Protein AF-A0A2P4ZDI6-F1 (afdb_monomer)

Solvent-accessible surface area (backbone atoms only — not comparable to full-atom values): 16000 Å² total; per-residue (Å²): 107,56,77,61,35,64,56,87,66,95,50,76,65,43,63,36,48,79,42,16,69,58,54,47,50,53,33,70,77,35,83,90,50,47,80,52,73,91,35,43,61,90,48,34,54,60,56,55,49,48,43,50,51,74,62,40,51,46,82,72,46,40,39,82,52,100,76,51,58,43,77,44,71,87,46,101,60,77,54,52,31,46,59,23,72,69,50,47,93,51,23,42,42,56,64,48,89,38,87,81,52,52,61,95,59,54,44,78,42,68,52,50,46,82,74,48,75,49,70,41,46,64,38,87,91,38,77,49,27,40,37,71,48,42,40,39,31,33,37,27,33,73,40,70,53,48,51,31,99,84,63,45,57,43,54,44,71,48,85,53,72,83,56,76,69,60,55,86,38,44,80,68,80,54,53,32,30,40,22,36,73,87,70,42,84,63,34,33,28,32,58,49,34,44,66,85,50,69,79,77,53,92,67,92,73,70,68,61,65,61,23,28,41,33,46,29,28,34,35,41,46,80,62,58,63,88,79,78,97,66,80,42,64,76,57,58,42,35,29,26,40,26,30,36,53,48,91,51,87,59,27,26,34,50,50,28,34,36,32,44,56,81,80,57,96,55,45,60,67,76,56,56,92,58,70,63,42,78,34,35,42,51

Organism: NCBI:txid398673

pLDDT: mean 80.58, std 17.33, range [33.41, 98.44]

Secondary structure (DSSP, 8-state):
-HHHHTS--S-GGGTTHHHHHHHHHHHHHSTTPPEETTEEGGGHHHHT-EEESS-EEHHHHEEEETTEEEE--SSSS----TTSGGGSSS-EEE----TT-S-TTEEEEE-EEEEEEEEEESSTT-TTS-EEEEEEEEEE-EEEPPB-TTS-BEEEE-GGGGS----TTT-----EEEE-TTS-EEEEEEESEE-SGGGT---TT-GGGG-EEEEEEEEEESS---SSSSPPPS-PEEEEEEEEE-SSTTEEEEEEEEE--TTSS-TTGGGTTPPPEEEEE-

Sequence (282 aa):
MQDYSKRRLTYETDKFPAISALAKLISEENPGQEYLAGLWKSDLHRGLLWSPFPKRNVQDVLEPCSHGYRFKHVSQEYIAPSWSWASCPGPVNWLGEINGRLPADSAFFPEYRLLNAEVVAADRTNLYGRVSSACLELEAKLLRVPLGGDGKAKVVKNADTEKTYTFGFLYLNTTHAFLSPSDEYVANFSLDWDSPSLGISDSANEPVEQMWMMLTSSIQHKKPLENQSRGFAPGENCLGLLLLPTENEREFIKVGIWLYHLYKHQGKRQWEGIQPQSIRIV

Structure (mmCIF, N/CA/C/O backbone):
data_AF-A0A2P4ZDI6-F1
#
_entry.id   AF-A0A2P4ZDI6-F1
#
loop_
_atom_site.group_PDB
_atom_site.id
_atom_site.type_symbol
_atom_site.label_atom_id
_atom_site.label_alt_id
_atom_site.label_comp_id
_atom_site.label_asym_id
_atom_site.label_entity_id
_atom_site.label_seq_id
_atom_site.pdbx_PDB_ins_code
_atom_site.Cartn_x
_atom_site.Cartn_y
_atom_site.Cartn_z
_atom_site.occupancy
_atom_site.B_iso_or_equiv
_atom_site.auth_seq_id
_atom_site.auth_comp_id
_atom_site.auth_asym_id
_atom_site.auth_atom_id
_atom_site.pdbx_PDB_model_num
ATOM 1 N N . MET A 1 1 ? 13.473 -8.288 -2.582 1.00 81.62 1 MET A N 1
ATOM 2 C CA . MET A 1 1 ? 13.122 -6.848 -2.530 1.00 81.62 1 MET A CA 1
ATOM 3 C C . MET A 1 1 ? 13.679 -6.154 -1.289 1.00 81.62 1 MET A C 1
ATOM 5 O O . MET A 1 1 ? 14.427 -5.201 -1.449 1.00 81.62 1 MET A O 1
ATOM 9 N N . GLN A 1 2 ? 13.411 -6.650 -0.073 1.00 81.94 2 GLN A N 1
ATOM 10 C CA . GLN A 1 2 ? 13.886 -6.048 1.187 1.00 81.94 2 GLN A CA 1
ATOM 11 C C . GLN A 1 2 ? 15.394 -5.741 1.228 1.00 81.94 2 GLN A C 1
ATOM 13 O O . GLN A 1 2 ? 15.774 -4.600 1.476 1.00 81.94 2 GLN A O 1
ATOM 18 N N . ASP A 1 3 ? 16.268 -6.701 0.918 1.00 83.25 3 ASP A N 1
ATOM 19 C CA . ASP A 1 3 ? 17.719 -6.443 0.930 1.00 83.25 3 ASP A CA 1
ATOM 20 C C . ASP A 1 3 ? 18.190 -5.508 -0.183 1.00 83.25 3 ASP A C 1
ATOM 22 O O . ASP A 1 3 ? 19.150 -4.759 -0.002 1.00 83.25 3 ASP A O 1
ATOM 26 N N . TYR A 1 4 ? 17.494 -5.508 -1.319 1.00 85.44 4 TYR A N 1
ATOM 27 C CA . TYR A 1 4 ? 17.780 -4.580 -2.405 1.00 85.44 4 TYR A CA 1
ATOM 28 C C . TYR A 1 4 ? 17.402 -3.140 -2.025 1.00 85.44 4 TYR A C 1
ATOM 30 O O . TYR A 1 4 ? 1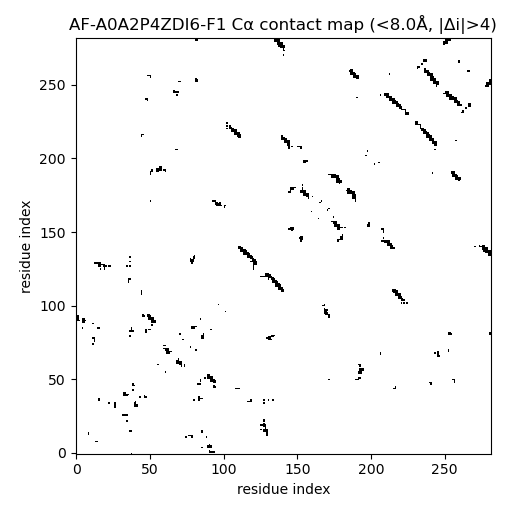8.179 -2.231 -2.294 1.00 85.44 4 TYR A O 1
ATOM 38 N N . SER A 1 5 ? 16.297 -2.928 -1.297 1.00 84.44 5 SER A N 1
ATOM 39 C CA . SER A 1 5 ? 15.878 -1.590 -0.836 1.00 84.44 5 SER A CA 1
ATOM 40 C C . SER A 1 5 ? 16.900 -0.884 0.072 1.00 84.44 5 SER A C 1
ATOM 42 O O . SER A 1 5 ? 16.865 0.331 0.216 1.00 84.44 5 SER A O 1
ATOM 44 N N . LYS A 1 6 ? 17.838 -1.632 0.673 1.00 84.94 6 LYS A N 1
ATOM 45 C CA . LYS A 1 6 ? 18.930 -1.089 1.501 1.00 84.94 6 LYS A CA 1
ATOM 46 C C . LYS A 1 6 ? 20.084 -0.508 0.674 1.00 84.94 6 LYS A C 1
ATOM 48 O O . LYS A 1 6 ? 20.986 0.115 1.236 1.00 84.94 6 LYS A O 1
ATOM 53 N N . ARG A 1 7 ? 20.123 -0.769 -0.635 1.00 85.19 7 ARG A N 1
ATOM 54 C CA . ARG A 1 7 ? 21.198 -0.309 -1.521 1.00 85.19 7 ARG A CA 1
ATOM 55 C C . ARG A 1 7 ? 21.052 1.191 -1.770 1.00 85.19 7 ARG A C 1
ATOM 57 O O . ARG A 1 7 ? 19.952 1.689 -1.964 1.00 85.19 7 ARG A O 1
ATOM 64 N N . ARG A 1 8 ? 22.181 1.902 -1.796 1.00 82.19 8 ARG A N 1
ATOM 65 C CA . ARG A 1 8 ? 22.225 3.309 -2.211 1.00 82.19 8 ARG A CA 1
ATOM 66 C C . ARG A 1 8 ? 22.321 3.358 -3.728 1.00 82.19 8 ARG A C 1
ATOM 68 O O . ARG A 1 8 ? 23.343 2.949 -4.276 1.00 82.19 8 ARG A O 1
ATOM 75 N N . LEU A 1 9 ? 21.263 3.817 -4.381 1.00 82.19 9 LEU A N 1
ATOM 76 C CA . LEU A 1 9 ? 21.255 4.023 -5.823 1.00 82.19 9 LEU A CA 1
ATOM 77 C C . LEU A 1 9 ? 21.753 5.429 -6.143 1.00 82.19 9 LEU A C 1
ATOM 79 O O . LEU A 1 9 ? 21.479 6.376 -5.410 1.00 82.19 9 LEU A O 1
ATOM 83 N N . THR A 1 10 ? 22.495 5.563 -7.240 1.00 83.81 10 THR A N 1
ATOM 84 C CA . THR A 1 10 ? 22.856 6.883 -7.776 1.00 83.81 10 THR A CA 1
ATOM 85 C C . THR A 1 10 ? 21.629 7.569 -8.374 1.00 83.81 10 THR A C 1
ATOM 87 O O . THR A 1 10 ? 21.473 8.779 -8.227 1.00 83.81 10 THR A O 1
ATOM 90 N N . TYR A 1 11 ? 20.739 6.784 -8.989 1.00 86.50 11 TYR A N 1
ATOM 91 C CA . TYR A 1 11 ? 19.479 7.240 -9.560 1.00 86.50 11 TYR A CA 1
ATOM 92 C C . TYR A 1 11 ? 18.326 6.389 -9.023 1.00 86.50 11 TYR A C 1
ATOM 94 O O . TYR A 1 11 ? 18.267 5.181 -9.245 1.00 86.50 11 TYR A O 1
ATOM 102 N N . GLU A 1 12 ? 17.378 7.019 -8.331 1.00 86.75 12 GLU A N 1
ATOM 103 C CA . GLU A 1 12 ? 16.182 6.343 -7.798 1.00 86.75 12 GLU A CA 1
ATOM 104 C C . GLU A 1 12 ? 15.329 5.691 -8.898 1.00 86.75 12 GLU A C 1
ATOM 106 O O . GLU A 1 12 ? 14.631 4.703 -8.667 1.00 86.75 12 GLU A O 1
ATOM 111 N N . THR A 1 13 ? 15.426 6.216 -10.118 1.00 88.38 13 THR A N 1
ATOM 112 C CA . THR A 1 13 ? 14.735 5.725 -11.314 1.00 88.38 13 THR A CA 1
ATOM 113 C C . THR A 1 13 ? 15.215 4.346 -11.778 1.00 88.38 13 THR A C 1
ATOM 115 O O . THR A 1 13 ? 14.527 3.705 -12.577 1.00 88.38 13 THR A O 1
ATOM 118 N N . ASP A 1 14 ? 16.339 3.855 -11.244 1.00 89.44 14 ASP A N 1
ATOM 119 C CA . ASP A 1 14 ? 16.912 2.547 -11.573 1.00 89.44 14 ASP A CA 1
ATOM 120 C C . ASP A 1 14 ? 16.399 1.406 -10.683 1.00 89.44 14 ASP A C 1
ATOM 122 O O . ASP A 1 14 ? 16.762 0.251 -10.910 1.00 89.44 14 ASP A O 1
ATOM 126 N N . LYS A 1 15 ? 15.506 1.673 -9.717 1.00 91.50 15 LYS A N 1
ATOM 127 C CA . LYS A 1 15 ? 14.981 0.642 -8.801 1.00 91.50 15 LYS A CA 1
ATOM 128 C C . LYS A 1 15 ? 14.380 -0.569 -9.498 1.00 91.50 15 LYS A C 1
ATOM 130 O O . LYS A 1 15 ? 14.723 -1.694 -9.146 1.00 91.50 15 LYS A O 1
ATOM 135 N N . PHE A 1 16 ? 13.472 -0.352 -10.450 1.00 94.06 16 PHE A N 1
ATOM 136 C CA . PHE A 1 16 ? 12.878 -1.448 -11.216 1.00 94.06 16 PHE A CA 1
ATOM 137 C C . PHE A 1 16 ? 13.822 -1.976 -12.303 1.00 94.06 16 PHE A C 1
ATOM 139 O O . PHE A 1 16 ? 14.028 -3.189 -12.342 1.00 94.06 16 PHE A O 1
ATOM 146 N N . PRO A 1 17 ? 14.473 -1.132 -13.136 1.00 93.88 17 PRO A N 1
ATOM 147 C CA . PRO A 1 17 ? 15.447 -1.611 -14.118 1.00 93.88 17 PRO A CA 1
ATOM 148 C C . PRO A 1 17 ? 16.504 -2.562 -13.544 1.00 93.88 17 PRO A C 1
ATOM 150 O O . PRO A 1 17 ? 16.729 -3.632 -14.109 1.00 93.88 17 PRO A O 1
ATOM 153 N N . ALA A 1 18 ? 17.086 -2.241 -12.388 1.00 92.44 18 ALA A N 1
ATOM 154 C CA . ALA A 1 18 ? 18.143 -3.037 -11.766 1.00 92.44 18 ALA A CA 1
ATOM 155 C C . ALA A 1 18 ? 17.698 -4.429 -11.279 1.00 92.44 18 ALA A C 1
ATOM 157 O O . ALA A 1 18 ? 18.543 -5.297 -11.068 1.00 92.44 18 ALA A O 1
ATOM 158 N N . ILE A 1 19 ? 16.394 -4.657 -11.103 1.00 92.88 19 ILE A N 1
ATOM 159 C CA . ILE A 1 19 ? 15.825 -5.959 -10.711 1.00 92.88 19 ILE A CA 1
ATOM 160 C C . ILE A 1 19 ? 14.960 -6.584 -11.811 1.00 92.88 19 ILE A C 1
ATOM 162 O O . ILE A 1 19 ? 14.438 -7.683 -11.626 1.00 92.88 19 ILE A O 1
ATOM 166 N N . SER A 1 20 ? 14.815 -5.910 -12.954 1.00 94.69 20 SER A N 1
ATOM 167 C CA . SER A 1 20 ? 13.889 -6.293 -14.024 1.00 94.69 20 SER A CA 1
ATOM 168 C C . SER A 1 20 ? 14.193 -7.671 -14.610 1.00 94.69 20 SER A C 1
ATOM 170 O O . SER A 1 20 ? 13.274 -8.453 -14.833 1.00 94.69 20 SER A O 1
ATOM 172 N N . ALA A 1 21 ? 15.473 -8.020 -14.772 1.00 93.88 21 ALA A N 1
ATOM 173 C CA . ALA A 1 21 ? 15.884 -9.345 -15.238 1.00 93.88 21 ALA A CA 1
ATOM 174 C C . ALA A 1 21 ? 15.471 -10.463 -14.265 1.00 93.88 21 ALA A C 1
ATOM 176 O O . ALA A 1 21 ? 15.014 -11.518 -14.698 1.00 93.88 21 ALA A O 1
ATOM 177 N N . LEU A 1 22 ? 15.578 -10.219 -12.953 1.00 93.94 22 LEU A N 1
ATOM 178 C CA . LEU A 1 22 ? 15.154 -11.180 -11.933 1.00 93.94 22 LEU A CA 1
ATOM 179 C C . LEU A 1 22 ? 13.627 -11.294 -11.878 1.00 93.94 22 LEU A C 1
ATOM 181 O O . LEU A 1 22 ? 13.100 -12.397 -11.793 1.00 93.94 22 LEU A O 1
ATOM 185 N N . ALA A 1 23 ? 12.913 -10.168 -11.944 1.00 93.62 23 ALA A N 1
ATOM 186 C CA . ALA A 1 23 ? 11.453 -10.171 -11.994 1.00 93.62 23 ALA A CA 1
ATOM 187 C C . ALA A 1 23 ? 10.939 -10.908 -13.242 1.00 93.62 23 ALA A C 1
ATOM 189 O O . ALA A 1 23 ? 10.039 -11.737 -13.137 1.00 93.62 23 ALA A O 1
ATOM 190 N N . LYS A 1 24 ? 11.569 -10.685 -14.399 1.00 94.31 24 LYS A N 1
ATOM 191 C CA . LYS A 1 24 ? 11.274 -11.419 -15.629 1.00 94.31 24 LYS A CA 1
ATOM 192 C C . LYS A 1 24 ? 11.468 -12.924 -15.448 1.00 94.31 24 LYS A C 1
ATOM 194 O O . LYS A 1 24 ? 10.538 -13.674 -15.716 1.00 94.31 24 LYS A O 1
ATOM 199 N N . LEU A 1 25 ? 12.627 -13.345 -14.937 1.00 94.88 25 LEU A N 1
ATOM 200 C CA . LEU A 1 25 ? 12.932 -14.760 -14.707 1.00 94.88 25 LEU A CA 1
ATOM 201 C C . LEU A 1 25 ? 11.900 -15.423 -13.782 1.00 94.88 25 LEU A C 1
ATOM 203 O O . LEU A 1 25 ? 11.374 -16.479 -14.108 1.00 94.88 25 LEU A O 1
ATOM 207 N N . ILE A 1 26 ? 11.555 -14.779 -12.661 1.00 93.19 26 ILE A N 1
ATOM 208 C CA . ILE A 1 26 ? 10.563 -15.316 -11.717 1.00 93.19 26 ILE A CA 1
ATOM 209 C C . ILE A 1 26 ? 9.189 -15.455 -12.382 1.00 93.19 26 ILE A C 1
ATOM 211 O O . ILE A 1 26 ? 8.509 -16.454 -12.160 1.00 93.19 26 ILE A O 1
ATOM 215 N N . SER A 1 27 ? 8.769 -14.479 -13.192 1.00 92.62 27 SER A N 1
ATOM 216 C CA . SER A 1 27 ? 7.488 -14.554 -13.905 1.00 92.62 27 SER A CA 1
ATOM 217 C C . SER A 1 27 ? 7.484 -15.665 -14.962 1.00 92.62 27 SER A C 1
ATOM 219 O O . SER A 1 27 ? 6.499 -16.391 -15.076 1.00 92.62 27 SER A O 1
ATOM 221 N N . GLU A 1 28 ? 8.595 -15.858 -15.681 1.00 93.12 28 GLU A N 1
ATOM 222 C CA . GLU A 1 28 ? 8.759 -16.941 -16.661 1.00 93.12 28 GLU A CA 1
ATOM 223 C C . GLU A 1 28 ? 8.749 -18.330 -16.002 1.00 93.12 28 GLU A C 1
ATOM 225 O O . GLU A 1 28 ? 8.133 -19.257 -16.527 1.00 93.12 28 GLU A O 1
ATOM 230 N N . GLU A 1 29 ? 9.375 -18.474 -14.830 1.00 94.31 29 GLU A N 1
ATOM 231 C CA . GLU A 1 29 ? 9.402 -19.730 -14.066 1.00 94.31 29 GLU A CA 1
ATOM 232 C C . GLU A 1 29 ? 8.084 -20.037 -13.341 1.00 94.31 29 GLU A C 1
ATOM 234 O O . GLU A 1 29 ? 7.834 -21.187 -12.977 1.00 94.31 29 GLU A O 1
ATOM 239 N N . ASN A 1 30 ? 7.220 -19.037 -13.141 1.00 92.19 30 ASN A N 1
ATOM 240 C CA . ASN A 1 30 ? 5.953 -19.182 -12.427 1.00 92.19 30 ASN A CA 1
ATOM 241 C C . ASN A 1 30 ? 4.781 -18.699 -13.300 1.00 92.19 30 ASN A C 1
ATOM 243 O O . ASN A 1 30 ? 4.254 -17.602 -13.077 1.00 92.19 30 ASN A O 1
ATOM 247 N N . PRO A 1 31 ? 4.335 -19.510 -14.281 1.00 86.56 31 PRO A N 1
ATOM 248 C CA . PRO A 1 31 ? 3.234 -19.147 -15.166 1.00 86.56 31 PRO A CA 1
ATOM 249 C C . PRO A 1 31 ? 1.982 -18.718 -14.388 1.00 86.56 31 PRO A C 1
ATOM 251 O O . PRO A 1 31 ? 1.519 -19.422 -13.492 1.00 86.56 31 PRO A O 1
ATOM 254 N N . GLY A 1 32 ? 1.429 -17.555 -14.739 1.00 84.38 32 GLY A N 1
ATOM 255 C CA . GLY A 1 32 ? 0.277 -16.955 -14.054 1.00 84.38 32 GLY A CA 1
ATOM 256 C C . GLY A 1 32 ? 0.636 -15.957 -12.947 1.00 84.38 32 GLY A C 1
ATOM 257 O O . GLY A 1 32 ? -0.260 -15.309 -12.409 1.00 84.38 32 GLY A O 1
ATOM 258 N N . GLN A 1 33 ? 1.923 -15.783 -12.626 1.00 87.94 33 GLN A N 1
ATOM 259 C CA . GLN A 1 33 ? 2.381 -14.683 -11.780 1.00 87.94 33 GLN A CA 1
ATOM 260 C C . GLN A 1 33 ? 2.460 -13.379 -12.570 1.00 87.94 33 GLN A C 1
ATOM 262 O O . GLN A 1 33 ? 3.232 -13.253 -13.521 1.00 87.94 33 GLN A O 1
ATOM 267 N N . GLU A 1 34 ? 1.703 -12.381 -12.124 1.00 93.31 34 GLU A N 1
ATOM 268 C CA . GLU A 1 34 ? 1.757 -11.022 -12.659 1.00 93.31 34 GLU A CA 1
ATOM 269 C C . GLU A 1 34 ? 2.606 -10.133 -11.744 1.00 93.31 34 GLU A C 1
ATOM 271 O O . GLU A 1 34 ? 2.371 -10.052 -10.531 1.00 93.31 34 GLU A O 1
ATOM 276 N N . TYR A 1 35 ? 3.594 -9.461 -12.338 1.00 95.00 35 TYR A N 1
ATOM 277 C CA . TYR A 1 35 ? 4.445 -8.496 -11.650 1.00 95.00 35 TYR A CA 1
ATOM 278 C C . TYR A 1 35 ? 3.807 -7.106 -11.687 1.00 95.00 35 TYR A C 1
ATOM 280 O O . TYR A 1 35 ? 3.625 -6.516 -12.750 1.00 95.00 35 TYR A O 1
ATOM 288 N N . LEU A 1 36 ? 3.484 -6.574 -10.513 1.00 96.44 36 LEU A N 1
ATOM 289 C CA . LEU A 1 36 ? 2.776 -5.316 -10.323 1.00 96.44 36 LEU A CA 1
ATOM 290 C C . LEU A 1 36 ? 3.703 -4.298 -9.660 1.00 96.44 36 LEU A C 1
ATOM 292 O O . LEU A 1 36 ? 3.786 -4.242 -8.434 1.00 96.44 36 LEU A O 1
ATOM 296 N N . ALA A 1 37 ? 4.435 -3.531 -10.474 1.00 95.62 37 ALA A N 1
ATOM 297 C CA . ALA A 1 37 ? 5.309 -2.431 -10.045 1.00 95.62 37 ALA A CA 1
ATOM 298 C C . ALA A 1 37 ? 6.100 -2.730 -8.752 1.00 95.62 37 ALA A C 1
ATOM 300 O O . ALA A 1 37 ? 6.023 -1.986 -7.776 1.00 95.62 37 ALA A O 1
ATOM 301 N N . GLY A 1 38 ? 6.836 -3.845 -8.699 1.00 94.44 38 GLY A N 1
ATOM 302 C CA . GLY A 1 38 ? 7.608 -4.232 -7.509 1.00 94.44 38 GLY A CA 1
ATOM 303 C C . GLY A 1 38 ? 6.994 -5.324 -6.639 1.00 94.44 38 GLY A C 1
ATOM 304 O O . GLY A 1 38 ? 7.708 -5.840 -5.776 1.00 94.44 38 GLY A O 1
ATOM 305 N N . LEU A 1 39 ? 5.725 -5.675 -6.852 1.00 95.62 39 LEU A N 1
ATOM 306 C CA . LEU A 1 39 ? 4.963 -6.661 -6.081 1.00 95.62 39 LEU A CA 1
ATOM 307 C C . LEU A 1 39 ? 4.461 -7.803 -6.973 1.00 95.62 39 LEU A C 1
ATOM 309 O O . LEU A 1 39 ? 4.455 -7.693 -8.193 1.00 95.62 39 LEU A O 1
ATOM 313 N N . TRP A 1 40 ? 4.018 -8.897 -6.360 1.00 94.94 40 TRP A N 1
ATOM 314 C CA . TRP A 1 40 ? 3.444 -10.045 -7.065 1.00 94.94 40 TRP A CA 1
ATOM 315 C C . TRP A 1 40 ? 1.948 -10.120 -6.813 1.00 94.94 40 TRP A C 1
ATOM 317 O O . TRP A 1 40 ? 1.521 -10.078 -5.659 1.00 94.94 40 TRP A O 1
ATOM 327 N N . LYS A 1 41 ? 1.149 -10.273 -7.874 1.00 95.12 41 LYS A N 1
ATOM 328 C CA . LYS A 1 41 ? -0.315 -10.356 -7.768 1.00 95.12 41 LYS A CA 1
ATOM 329 C C . LYS A 1 41 ? -0.779 -11.475 -6.834 1.00 95.12 41 LYS A C 1
ATOM 331 O O . LYS A 1 41 ? -1.708 -11.260 -6.061 1.00 95.12 41 LYS A O 1
ATOM 336 N N . SER A 1 42 ? -0.113 -12.634 -6.848 1.00 92.00 42 SER A N 1
ATOM 337 C CA . SER A 1 42 ? -0.501 -13.781 -6.013 1.00 92.00 42 SER A CA 1
ATOM 338 C C . SER A 1 42 ? -0.362 -13.534 -4.514 1.00 92.00 42 SER A C 1
ATOM 340 O O . SER A 1 42 ? -1.020 -14.202 -3.726 1.00 92.00 42 SER A O 1
ATOM 342 N N . ASP A 1 43 ? 0.514 -12.611 -4.116 1.00 91.00 43 ASP A N 1
ATOM 343 C CA . ASP A 1 43 ? 0.794 -12.295 -2.715 1.00 91.00 43 ASP A CA 1
ATOM 344 C C . ASP A 1 43 ? 0.581 -10.804 -2.422 1.00 91.00 43 ASP A C 1
ATOM 346 O O . ASP A 1 43 ? 1.120 -10.250 -1.467 1.00 91.00 43 ASP A O 1
ATOM 350 N N . LEU A 1 44 ? -0.234 -10.130 -3.241 1.00 94.94 44 LEU A N 1
ATOM 351 C CA . LEU A 1 44 ? -0.363 -8.674 -3.222 1.00 94.94 44 LEU A CA 1
ATOM 352 C C . LEU A 1 44 ? -0.807 -8.159 -1.849 1.00 94.94 44 LEU A C 1
ATOM 354 O O . LEU A 1 44 ? -0.257 -7.187 -1.347 1.00 94.94 44 LEU A O 1
ATOM 358 N N . HIS A 1 45 ? -1.746 -8.844 -1.194 1.00 93.88 45 HIS A N 1
ATOM 359 C CA . HIS A 1 45 ? -2.223 -8.483 0.145 1.00 93.88 45 HIS A CA 1
ATOM 360 C C . HIS A 1 45 ? -1.111 -8.383 1.202 1.00 93.88 45 HIS A C 1
ATOM 362 O O . HIS A 1 45 ? -1.178 -7.504 2.054 1.00 93.88 45 HIS A O 1
ATOM 368 N N . ARG A 1 46 ? -0.076 -9.228 1.132 1.00 90.94 46 ARG A N 1
ATOM 369 C CA . ARG A 1 46 ? 1.113 -9.157 1.993 1.00 90.94 46 ARG A CA 1
ATOM 370 C C . ARG A 1 46 ? 2.153 -8.207 1.426 1.00 90.94 46 ARG A C 1
ATOM 372 O O . ARG A 1 46 ? 2.743 -7.426 2.169 1.00 90.94 46 ARG A O 1
ATOM 379 N N . GLY A 1 47 ? 2.321 -8.220 0.107 1.00 92.56 47 GLY A N 1
ATOM 380 C CA . GLY A 1 47 ? 3.204 -7.326 -0.630 1.00 92.56 47 GLY A CA 1
ATOM 381 C C . GLY A 1 47 ? 2.914 -5.842 -0.389 1.00 92.56 47 GLY A C 1
ATOM 382 O O . GLY A 1 47 ? 3.852 -5.055 -0.361 1.00 92.56 47 GLY A O 1
ATOM 383 N N . LEU A 1 48 ? 1.658 -5.457 -0.157 1.00 95.19 48 LEU A N 1
ATOM 384 C CA . LEU A 1 48 ? 1.247 -4.081 0.149 1.00 95.19 48 LEU A CA 1
ATOM 385 C C . LEU A 1 48 ? 1.642 -3.620 1.565 1.00 95.19 48 LEU A C 1
ATOM 387 O O . LEU A 1 48 ? 1.723 -2.422 1.826 1.00 95.19 48 LEU A O 1
ATOM 391 N N . LEU A 1 49 ? 1.910 -4.552 2.482 1.00 91.69 49 LEU A N 1
ATOM 392 C CA . LEU A 1 49 ? 2.109 -4.284 3.910 1.00 91.69 49 LEU A CA 1
ATOM 393 C C . LEU A 1 49 ? 3.585 -4.043 4.256 1.00 91.69 49 LEU A C 1
ATOM 395 O O . LEU A 1 49 ? 4.123 -4.590 5.223 1.00 91.69 49 LEU A O 1
ATOM 399 N N . TRP A 1 50 ? 4.249 -3.230 3.436 1.00 91.00 50 TRP A N 1
ATOM 400 C CA . TRP A 1 50 ? 5.595 -2.739 3.702 1.00 91.00 50 TRP A CA 1
ATOM 401 C C . TRP A 1 50 ? 5.564 -1.398 4.441 1.00 91.00 50 TRP A C 1
ATOM 403 O O . TRP A 1 50 ? 4.638 -0.598 4.292 1.00 91.00 50 TRP A O 1
ATOM 413 N N . SER A 1 51 ? 6.625 -1.122 5.196 1.00 86.75 51 SER A N 1
ATOM 414 C CA . SER A 1 51 ? 6.852 0.160 5.868 1.00 86.75 51 SER A CA 1
ATOM 415 C C . SER A 1 51 ? 8.327 0.583 5.784 1.00 86.75 51 SER A C 1
ATOM 417 O O . SER A 1 51 ? 9.198 -0.291 5.866 1.00 86.75 51 SER A O 1
ATOM 419 N N . PRO A 1 52 ? 8.640 1.885 5.674 1.00 86.38 52 PRO A N 1
ATOM 420 C CA . PRO A 1 52 ? 10.007 2.408 5.716 1.00 86.38 52 PRO A CA 1
ATOM 421 C C . PRO A 1 52 ? 10.753 2.068 7.010 1.00 86.38 52 PRO A C 1
ATOM 423 O O . PRO A 1 52 ? 10.175 2.073 8.099 1.00 86.38 52 PRO A O 1
ATOM 426 N N . PHE A 1 53 ? 12.058 1.815 6.899 1.00 80.62 53 PHE A N 1
ATOM 427 C CA . PHE A 1 53 ? 12.939 1.608 8.044 1.00 80.62 53 PHE A CA 1
ATOM 428 C C . PHE A 1 53 ? 14.362 2.140 7.772 1.00 80.62 53 PHE A C 1
ATOM 430 O O . PHE A 1 53 ? 15.083 1.549 6.967 1.00 80.62 53 PHE A O 1
ATOM 437 N N . PRO A 1 54 ? 14.814 3.209 8.462 1.00 78.50 54 PRO A N 1
ATOM 438 C CA . PRO A 1 54 ? 14.086 3.999 9.466 1.00 78.50 54 PRO A CA 1
ATOM 439 C C . PRO A 1 54 ? 12.966 4.868 8.856 1.00 78.50 54 PRO A C 1
ATOM 441 O O . PRO A 1 54 ? 12.870 5.014 7.637 1.00 78.50 54 PRO A O 1
ATOM 444 N N . LYS A 1 55 ? 12.111 5.446 9.713 1.00 76.25 55 LYS A N 1
ATOM 445 C CA . LYS A 1 55 ? 11.080 6.419 9.304 1.00 76.25 55 LYS A CA 1
ATOM 446 C C . LYS A 1 55 ? 11.720 7.732 8.814 1.00 76.25 55 LYS A C 1
ATOM 448 O O . LYS A 1 55 ? 12.843 8.049 9.198 1.00 76.25 55 LYS A O 1
ATOM 453 N N . ARG A 1 56 ? 11.006 8.480 7.964 1.00 78.19 56 ARG A N 1
ATOM 454 C CA . ARG A 1 56 ? 11.427 9.769 7.356 1.00 78.19 56 ARG A CA 1
ATOM 455 C C . ARG A 1 56 ? 10.578 10.923 7.884 1.00 78.19 56 ARG A C 1
ATOM 457 O O . ARG A 1 56 ? 9.458 10.653 8.270 1.00 78.19 56 ARG A O 1
ATOM 464 N N . ASN A 1 57 ? 11.011 12.182 7.860 1.00 82.88 57 ASN A N 1
ATOM 465 C CA . ASN A 1 57 ? 10.126 13.268 8.316 1.00 82.88 57 ASN A CA 1
ATOM 466 C C . ASN A 1 57 ? 8.916 13.422 7.387 1.00 82.88 57 ASN A C 1
ATOM 468 O O . ASN A 1 57 ? 9.024 13.174 6.187 1.00 82.88 57 ASN A O 1
ATOM 472 N N . VAL A 1 58 ? 7.777 13.888 7.906 1.00 83.62 58 VAL A N 1
ATOM 473 C CA . VAL A 1 58 ? 6.571 14.095 7.083 1.00 83.62 58 VAL A CA 1
ATOM 474 C C . VAL A 1 58 ? 6.831 15.014 5.882 1.00 83.62 58 VAL A C 1
ATOM 476 O O . VAL A 1 58 ? 6.370 14.713 4.786 1.00 83.62 58 VAL A O 1
ATOM 479 N N . GLN A 1 59 ? 7.661 16.056 6.030 1.00 82.38 59 GLN A N 1
ATOM 480 C CA . GLN A 1 59 ? 8.029 16.978 4.940 1.00 82.38 59 GLN A CA 1
ATOM 481 C C . GLN A 1 59 ? 8.896 16.335 3.840 1.00 82.38 59 GLN A C 1
ATOM 483 O O . GLN A 1 59 ? 9.045 16.903 2.751 1.00 82.38 59 GLN A O 1
ATOM 488 N N . ASP A 1 60 ? 9.478 15.163 4.108 1.00 80.56 60 ASP A N 1
ATOM 489 C CA . ASP A 1 60 ? 10.240 14.374 3.134 1.00 80.56 60 ASP A CA 1
ATOM 490 C C . ASP A 1 60 ? 9.338 13.423 2.335 1.00 80.56 60 ASP A C 1
ATOM 492 O O . ASP A 1 60 ? 9.761 12.887 1.309 1.00 80.56 60 ASP A O 1
ATOM 496 N N . VAL A 1 61 ? 8.112 13.182 2.811 1.00 83.56 61 VAL A N 1
ATOM 497 C CA . VAL A 1 61 ? 7.195 12.172 2.264 1.00 83.56 61 VAL A CA 1
ATOM 498 C C . VAL A 1 61 ? 5.955 12.797 1.646 1.00 83.56 61 VAL A C 1
ATOM 500 O O . VAL A 1 61 ? 5.505 12.334 0.602 1.00 83.56 61 VAL A O 1
ATOM 503 N N . LEU A 1 62 ? 5.422 13.849 2.261 1.00 86.81 62 LEU A N 1
ATOM 504 C CA . LEU A 1 62 ? 4.192 14.504 1.851 1.00 86.81 62 LEU A CA 1
ATOM 505 C C . LEU A 1 62 ? 4.422 15.982 1.556 1.00 86.81 62 LEU A C 1
ATOM 507 O O . LEU A 1 62 ? 5.259 16.647 2.169 1.00 86.81 62 LEU A O 1
ATOM 511 N N . GLU A 1 63 ? 3.625 16.495 0.631 1.00 85.69 63 GLU A N 1
ATOM 512 C CA . GLU A 1 63 ? 3.522 17.919 0.341 1.00 85.69 63 GLU A CA 1
ATOM 513 C C . GLU A 1 63 ? 2.054 18.377 0.452 1.00 85.69 63 GLU A C 1
ATOM 515 O O . GLU A 1 63 ? 1.155 17.649 0.009 1.00 85.69 63 GLU A O 1
ATOM 520 N N . PRO A 1 64 ? 1.785 19.551 1.057 1.00 84.69 64 PRO A N 1
ATOM 521 C CA . PRO A 1 64 ? 0.443 20.122 1.085 1.00 84.69 64 PRO A CA 1
ATOM 522 C C . PRO A 1 64 ? -0.051 20.469 -0.324 1.00 84.69 64 PRO A C 1
ATOM 524 O O . PRO A 1 64 ? 0.716 20.940 -1.165 1.00 84.69 64 PRO A O 1
ATOM 527 N N . CYS A 1 65 ? -1.346 20.301 -0.566 1.00 81.62 65 CYS A N 1
ATOM 528 C CA . CYS A 1 65 ? -2.023 20.725 -1.788 1.00 81.62 65 CYS A CA 1
ATOM 529 C C . CYS A 1 65 ? -3.389 21.357 -1.466 1.00 81.62 65 CYS A C 1
ATOM 531 O O . CYS A 1 65 ? -3.849 21.329 -0.326 1.00 81.62 65 CYS A O 1
ATOM 533 N N . SER A 1 66 ? -4.057 21.934 -2.470 1.00 78.69 66 SER A N 1
ATOM 534 C CA . SER A 1 66 ? -5.355 22.616 -2.303 1.00 78.69 66 SER A CA 1
ATOM 535 C C . SER A 1 66 ? -6.457 21.739 -1.699 1.00 78.69 66 SER A C 1
ATOM 537 O O . SER A 1 66 ? -7.390 22.269 -1.102 1.00 78.69 66 SER A O 1
ATOM 539 N N . HIS A 1 67 ? -6.345 20.417 -1.837 1.00 75.75 67 HIS A N 1
ATOM 540 C CA . HIS A 1 67 ? -7.334 19.436 -1.383 1.00 75.75 67 HIS A CA 1
ATOM 541 C C . HIS A 1 67 ? -6.809 18.521 -0.261 1.00 75.75 67 HIS A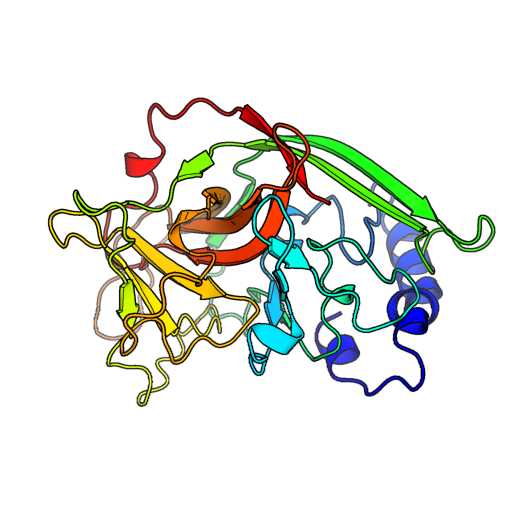 C 1
ATOM 543 O O . HIS A 1 67 ? -7.393 17.472 -0.011 1.00 75.75 67 HIS A O 1
ATOM 549 N N . GLY A 1 68 ? -5.718 18.901 0.417 1.00 81.62 68 GLY A N 1
ATOM 550 C CA . GLY A 1 68 ? -5.130 18.131 1.515 1.00 81.62 68 GLY A CA 1
ATOM 551 C C . GLY A 1 68 ? -3.649 17.845 1.292 1.00 81.62 68 GLY A C 1
ATOM 552 O O . GLY A 1 68 ? -2.824 18.757 1.356 1.00 81.62 68 GLY A O 1
ATOM 553 N N . TYR A 1 69 ? -3.311 16.576 1.061 1.00 84.38 69 TYR A N 1
ATOM 554 C CA . TYR A 1 69 ? -1.933 16.098 0.947 1.00 84.38 69 TYR A CA 1
ATOM 555 C C . TYR A 1 69 ? -1.735 15.166 -0.244 1.00 84.38 69 TYR A C 1
ATOM 557 O O . TYR A 1 69 ? -2.598 14.353 -0.561 1.00 84.38 69 TYR A O 1
ATOM 565 N N . ARG A 1 70 ? -0.548 15.230 -0.852 1.00 85.44 70 ARG A N 1
ATOM 566 C CA . ARG A 1 70 ? -0.087 14.269 -1.866 1.00 85.44 70 ARG A CA 1
ATOM 567 C C . ARG A 1 70 ? 1.315 13.758 -1.539 1.00 85.44 70 ARG A C 1
ATOM 569 O O . ARG A 1 70 ? 2.037 14.375 -0.751 1.00 85.44 70 ARG A O 1
ATOM 576 N N . PHE A 1 71 ? 1.705 12.636 -2.144 1.00 83.50 71 PHE A N 1
ATOM 577 C CA . PHE A 1 71 ? 3.081 12.151 -2.047 1.00 83.50 71 PHE A CA 1
ATOM 578 C C . PHE A 1 71 ? 4.043 13.137 -2.692 1.00 83.50 71 PHE A C 1
ATOM 580 O O . PHE A 1 71 ? 3.868 13.531 -3.841 1.00 83.50 71 PHE A O 1
ATOM 587 N N . LYS A 1 72 ? 5.092 13.488 -1.953 1.00 83.00 72 LYS A N 1
ATOM 588 C CA . LYS A 1 72 ? 6.165 14.328 -2.459 1.00 83.00 72 LYS A CA 1
ATOM 589 C C . LYS A 1 72 ? 6.999 13.531 -3.452 1.00 83.00 72 LYS A C 1
ATOM 591 O O . LYS A 1 72 ? 7.642 12.540 -3.097 1.00 83.00 72 LYS A O 1
ATOM 596 N N . HIS A 1 73 ? 7.048 14.002 -4.689 1.00 72.06 73 HIS A N 1
ATOM 597 C CA . HIS A 1 73 ? 7.970 13.479 -5.688 1.00 72.06 73 HIS A CA 1
ATOM 598 C C . HIS A 1 73 ? 9.385 13.985 -5.371 1.00 72.06 73 HIS A C 1
ATOM 600 O O . HIS A 1 73 ? 9.747 15.119 -5.673 1.00 72.06 73 HIS A O 1
ATOM 606 N N . VAL A 1 74 ? 10.176 13.156 -4.677 1.00 65.50 74 VAL A N 1
ATOM 607 C CA . VAL A 1 74 ? 11.561 13.493 -4.280 1.00 65.50 74 VAL A CA 1
ATOM 608 C C . VAL A 1 74 ? 12.466 13.654 -5.511 1.00 65.50 74 VAL A C 1
ATOM 610 O O . VAL A 1 74 ? 13.410 14.441 -5.489 1.00 65.50 74 VAL A O 1
ATOM 613 N N . SER A 1 75 ? 12.150 12.954 -6.603 1.00 65.94 75 SER A N 1
ATOM 614 C CA . SER A 1 75 ? 12.717 13.164 -7.935 1.00 65.94 75 SER A CA 1
ATOM 615 C C . SER A 1 75 ? 11.757 13.958 -8.820 1.00 65.94 75 SER A C 1
ATOM 617 O O . SER A 1 75 ? 10.544 13.820 -8.707 1.00 65.94 75 SER A O 1
ATOM 619 N N . GLN A 1 76 ? 12.301 14.726 -9.770 1.00 69.06 76 GLN A N 1
ATOM 620 C CA . GLN A 1 76 ? 11.508 15.355 -10.841 1.00 69.06 76 GLN A CA 1
ATOM 621 C C . GLN A 1 76 ? 10.788 14.315 -11.725 1.00 69.06 76 GLN A C 1
ATOM 623 O O . GLN A 1 76 ? 9.838 14.645 -12.426 1.00 69.06 76 GLN A O 1
ATOM 628 N N . GLU A 1 77 ? 11.238 13.058 -11.694 1.00 82.94 77 GLU A N 1
ATOM 629 C CA . GLU A 1 77 ? 10.666 11.945 -12.450 1.00 82.94 77 GLU A CA 1
ATOM 630 C C . GLU A 1 77 ? 9.815 11.038 -11.552 1.00 82.94 77 GLU A C 1
ATOM 632 O O . GLU A 1 77 ? 10.173 10.766 -10.404 1.00 82.94 77 GLU A O 1
ATOM 637 N N . TYR A 1 78 ? 8.704 10.531 -12.087 1.00 88.12 78 TYR A N 1
ATOM 638 C CA . TYR A 1 78 ? 7.897 9.494 -11.444 1.00 88.12 78 TYR A CA 1
ATOM 639 C C . TYR A 1 78 ? 8.677 8.171 -11.361 1.00 88.12 78 TYR A C 1
ATOM 641 O O . TYR A 1 78 ? 9.274 7.732 -12.344 1.00 88.12 78 TYR A O 1
ATOM 649 N N . ILE A 1 79 ? 8.666 7.539 -10.182 1.00 90.94 79 ILE A N 1
ATOM 650 C CA . ILE A 1 79 ? 9.403 6.292 -9.911 1.00 90.94 79 ILE A CA 1
ATOM 651 C C . ILE A 1 79 ? 8.458 5.095 -9.845 1.00 90.94 79 ILE A C 1
ATOM 653 O O . ILE A 1 79 ? 8.693 4.073 -10.487 1.00 90.94 79 ILE A O 1
ATOM 657 N N . ALA A 1 80 ? 7.419 5.205 -9.017 1.00 93.81 80 ALA A N 1
ATOM 658 C CA . ALA A 1 80 ? 6.535 4.112 -8.648 1.00 93.81 80 ALA A CA 1
ATOM 659 C C . ALA A 1 80 ? 5.255 4.663 -7.988 1.00 93.81 80 ALA A C 1
ATOM 661 O O . ALA A 1 80 ? 5.301 5.765 -7.432 1.00 93.81 80 ALA A O 1
ATOM 662 N N . PRO A 1 81 ? 4.152 3.895 -7.997 1.00 95.19 81 PRO A N 1
ATOM 663 C CA . PRO A 1 81 ? 2.913 4.267 -7.313 1.00 95.19 81 PRO A CA 1
ATOM 664 C C . PRO A 1 81 ? 3.075 4.203 -5.788 1.00 95.19 81 PRO A C 1
ATOM 666 O O . PRO A 1 81 ? 3.944 3.476 -5.294 1.00 95.19 81 PRO A O 1
ATOM 669 N N . SER A 1 82 ? 2.226 4.895 -5.018 1.00 94.81 82 SER A N 1
ATOM 670 C CA . SER A 1 82 ? 2.402 5.008 -3.552 1.00 94.81 82 SER A CA 1
ATOM 671 C C . SER A 1 82 ? 2.338 3.668 -2.813 1.00 94.81 82 SER A C 1
ATOM 673 O O . SER A 1 82 ? 2.953 3.486 -1.764 1.00 94.81 82 SER A O 1
ATOM 675 N N . TRP A 1 83 ? 1.621 2.694 -3.371 1.00 96.19 83 TRP A N 1
ATOM 676 C CA . TRP A 1 83 ? 1.483 1.351 -2.812 1.00 96.19 83 TRP A CA 1
ATOM 677 C C . TRP A 1 83 ? 2.683 0.441 -3.104 1.00 96.19 83 TRP A C 1
ATOM 679 O O . TRP A 1 83 ? 2.830 -0.610 -2.475 1.00 96.19 83 TRP A O 1
ATOM 689 N N . SER A 1 84 ? 3.569 0.832 -4.022 1.00 95.69 84 SER A N 1
ATOM 690 C CA . SER A 1 84 ? 4.806 0.108 -4.297 1.00 95.69 84 SER A CA 1
ATOM 691 C C . SER A 1 84 ? 5.898 0.503 -3.314 1.00 95.69 84 SER A C 1
ATOM 693 O O . SER A 1 84 ? 6.127 1.684 -3.057 1.00 95.69 84 SER A O 1
ATOM 695 N N . TRP A 1 85 ? 6.661 -0.479 -2.841 1.00 93.81 85 TRP A N 1
ATOM 696 C CA . TRP A 1 85 ? 7.831 -0.236 -1.999 1.00 93.81 85 TRP A CA 1
ATOM 697 C C . TRP A 1 85 ? 8.887 0.648 -2.670 1.00 93.81 85 TRP A C 1
ATOM 699 O O . TRP A 1 85 ? 9.646 1.326 -1.981 1.00 93.81 85 TRP A O 1
ATOM 709 N N . ALA A 1 86 ? 8.940 0.658 -4.006 1.00 93.06 86 ALA A N 1
ATOM 710 C CA . ALA A 1 86 ? 9.909 1.451 -4.750 1.00 93.06 86 ALA A CA 1
ATOM 711 C C . ALA A 1 86 ? 9.627 2.961 -4.674 1.00 93.06 86 ALA A C 1
ATOM 713 O O . ALA A 1 86 ? 10.539 3.752 -4.927 1.00 93.06 86 ALA A O 1
ATOM 714 N N . SER A 1 87 ? 8.417 3.364 -4.258 1.00 91.06 87 SER A N 1
ATOM 715 C CA . SER A 1 87 ? 8.087 4.763 -3.945 1.00 91.06 87 SER A CA 1
ATOM 716 C C . SER A 1 87 ? 8.871 5.292 -2.736 1.00 91.06 87 SER A C 1
ATOM 718 O O . SER A 1 87 ? 9.073 6.497 -2.595 1.00 91.06 87 SER A O 1
ATOM 720 N N . CYS A 1 88 ? 9.372 4.402 -1.872 1.00 88.50 88 CYS A N 1
ATOM 721 C CA . CYS A 1 88 ? 10.215 4.766 -0.744 1.00 88.50 88 CYS A CA 1
ATOM 722 C C . CYS A 1 88 ? 11.691 4.845 -1.180 1.00 88.50 88 CYS A C 1
ATOM 724 O O . CYS A 1 88 ? 12.250 3.818 -1.562 1.00 88.50 88 CYS A O 1
ATOM 726 N N . PRO A 1 89 ? 12.369 6.010 -1.102 1.00 82.00 89 PRO A N 1
ATOM 727 C CA . PRO A 1 89 ? 13.785 6.178 -1.465 1.00 82.00 89 PRO A CA 1
ATOM 728 C C . PRO A 1 89 ? 14.757 5.417 -0.551 1.00 82.00 89 PRO A C 1
ATOM 730 O O . PRO A 1 89 ? 15.919 5.234 -0.889 1.00 82.00 89 PRO A O 1
ATOM 733 N N . GLY A 1 90 ? 14.293 4.979 0.619 1.00 85.25 90 GLY A N 1
ATOM 734 C CA . GLY A 1 90 ? 15.102 4.268 1.601 1.00 85.25 90 GLY A CA 1
ATOM 735 C C . GLY A 1 90 ? 14.706 2.802 1.779 1.00 85.25 90 GLY A C 1
ATOM 736 O O . GLY A 1 90 ? 13.786 2.309 1.118 1.00 85.25 90 GLY A O 1
ATOM 737 N N . PRO A 1 91 ? 15.361 2.117 2.730 1.00 87.19 91 PRO A N 1
ATOM 738 C CA . PRO A 1 91 ? 15.051 0.737 3.036 1.00 87.19 91 PRO A CA 1
ATOM 739 C C . PRO A 1 91 ? 13.614 0.582 3.524 1.00 87.19 91 PRO A C 1
ATOM 741 O O . PRO A 1 91 ? 13.077 1.428 4.245 1.00 87.19 91 PRO A O 1
ATOM 744 N N . VAL A 1 92 ? 13.010 -0.540 3.158 1.00 88.00 92 VAL A N 1
ATOM 745 C CA . VAL A 1 92 ? 11.682 -0.936 3.619 1.00 88.00 92 VAL A CA 1
ATOM 746 C C . VAL A 1 92 ? 11.754 -2.296 4.295 1.00 88.00 92 VAL A C 1
ATOM 748 O O . VAL A 1 92 ? 12.635 -3.105 4.008 1.00 88.00 92 VAL A O 1
ATOM 751 N N . ASN A 1 93 ? 10.792 -2.566 5.164 1.00 84.12 93 ASN A N 1
ATOM 752 C CA . ASN A 1 93 ? 10.546 -3.883 5.729 1.00 84.12 93 ASN A CA 1
ATOM 753 C C . ASN A 1 93 ? 9.128 -4.315 5.366 1.00 84.12 93 ASN A C 1
ATOM 755 O O . ASN A 1 93 ? 8.214 -3.495 5.389 1.00 84.12 93 ASN A O 1
ATOM 759 N N . TRP A 1 94 ? 8.949 -5.597 5.068 1.00 81.69 94 TRP A N 1
ATOM 760 C CA . TRP A 1 94 ? 7.630 -6.218 5.022 1.00 81.69 94 TRP A CA 1
ATOM 761 C C . TRP A 1 94 ? 7.322 -6.867 6.360 1.00 81.69 94 TRP A C 1
ATOM 763 O O . TRP A 1 94 ? 8.226 -7.189 7.137 1.00 81.69 94 TRP A O 1
ATOM 773 N N . LEU A 1 95 ? 6.039 -7.145 6.562 1.00 68.94 95 LEU A N 1
ATOM 774 C CA . LEU A 1 95 ? 5.605 -8.250 7.402 1.00 68.94 95 LEU A CA 1
ATOM 775 C C . LEU A 1 95 ? 6.247 -9.543 6.910 1.00 68.94 95 LEU A C 1
ATOM 777 O O . LEU A 1 95 ? 5.738 -10.209 6.009 1.00 68.94 95 LEU A O 1
ATOM 781 N N . GLY A 1 96 ? 7.414 -9.869 7.449 1.00 57.56 96 GLY A N 1
ATOM 782 C CA . GLY A 1 96 ? 8.064 -11.105 7.066 1.00 57.56 96 GLY A CA 1
ATOM 783 C C . GLY A 1 96 ? 7.276 -12.312 7.578 1.00 57.56 96 GLY A C 1
ATOM 784 O O . GLY A 1 96 ? 6.622 -12.282 8.622 1.00 57.56 96 GLY A O 1
ATOM 785 N N . GLU A 1 97 ? 7.426 -13.426 6.877 1.00 47.34 97 GLU A N 1
ATOM 786 C CA . GLU A 1 97 ? 7.493 -14.731 7.533 1.00 47.34 97 GLU A CA 1
ATOM 787 C C . GLU A 1 97 ? 8.802 -14.758 8.330 1.00 47.34 97 GLU A C 1
ATOM 789 O O . GLU A 1 97 ? 9.839 -15.223 7.861 1.00 47.34 97 GLU A O 1
ATOM 794 N N . ILE A 1 98 ? 8.821 -14.109 9.494 1.00 42.03 98 ILE A N 1
ATOM 795 C CA . ILE A 1 98 ? 10.094 -13.806 10.145 1.00 42.03 98 ILE A CA 1
ATOM 796 C C . ILE A 1 98 ? 10.581 -15.037 10.902 1.00 42.03 98 ILE A C 1
ATOM 798 O O . ILE A 1 98 ? 10.029 -15.421 11.932 1.00 42.03 98 ILE A O 1
ATOM 802 N N . ASN A 1 99 ? 11.657 -15.636 10.387 1.00 38.31 99 ASN A N 1
ATOM 803 C CA . ASN A 1 99 ? 12.535 -16.559 11.106 1.00 38.31 99 ASN A CA 1
ATOM 804 C C . ASN A 1 99 ? 11.834 -17.787 11.721 1.00 38.31 99 ASN A C 1
ATOM 806 O O . ASN A 1 99 ? 12.200 -18.207 12.818 1.00 38.31 99 ASN A O 1
ATOM 810 N N . GLY A 1 100 ? 10.809 -18.338 11.056 1.00 44.53 100 GLY A N 1
ATOM 811 C CA . GLY A 1 100 ? 10.085 -19.521 11.546 1.00 44.53 100 GLY A CA 1
ATOM 812 C C . GLY A 1 100 ? 9.348 -19.296 12.869 1.00 44.53 100 GLY A C 1
ATOM 813 O O . GLY A 1 100 ? 9.146 -20.242 13.626 1.00 44.53 100 GLY A O 1
ATOM 814 N N . ARG A 1 101 ? 9.008 -18.039 13.188 1.00 47.03 101 ARG A N 1
ATOM 815 C CA . ARG A 1 101 ? 8.388 -17.692 14.467 1.00 47.03 101 ARG A CA 1
ATOM 816 C C . ARG A 1 101 ? 6.871 -17.502 14.392 1.00 47.03 101 ARG A C 1
ATOM 818 O O . ARG A 1 101 ? 6.214 -17.652 15.419 1.00 47.03 101 ARG A O 1
ATOM 825 N N . LEU A 1 102 ? 6.298 -17.181 13.226 1.00 53.12 102 LEU A N 1
ATOM 826 C CA . LEU A 1 102 ? 4.861 -17.409 13.059 1.00 53.12 102 LEU A CA 1
ATOM 827 C C . LEU A 1 102 ? 4.620 -18.914 13.233 1.00 53.12 102 LEU A C 1
ATOM 829 O O . LEU A 1 102 ? 5.423 -19.701 12.721 1.00 53.12 102 LEU A O 1
ATOM 833 N N . PRO A 1 103 ? 3.572 -19.321 13.962 1.00 56.34 103 PRO A N 1
ATOM 834 C CA . PRO A 1 103 ? 3.160 -20.712 13.983 1.00 56.34 103 PRO A CA 1
ATOM 835 C C . PRO A 1 103 ? 3.125 -21.250 12.550 1.00 56.34 103 PRO A C 1
ATOM 837 O O . PRO A 1 103 ? 2.616 -20.584 11.649 1.00 56.34 103 PRO A O 1
ATOM 840 N N . ALA A 1 104 ? 3.696 -22.433 12.313 1.00 60.31 104 ALA A N 1
ATOM 841 C CA . ALA A 1 104 ? 3.740 -23.035 10.974 1.00 60.31 104 ALA A CA 1
ATOM 842 C C . ALA A 1 104 ? 2.336 -23.247 10.362 1.00 60.31 104 ALA A C 1
ATOM 844 O O . ALA A 1 104 ? 2.193 -23.554 9.184 1.00 60.31 104 ALA A O 1
ATOM 845 N N . ASP A 1 105 ? 1.298 -23.102 11.178 1.00 68.31 105 ASP A N 1
ATOM 846 C CA . ASP A 1 105 ? -0.116 -23.198 10.869 1.00 68.31 105 ASP A CA 1
ATOM 847 C C . ASP A 1 105 ? -0.838 -21.837 10.783 1.00 68.31 105 ASP A C 1
ATOM 849 O O . ASP A 1 105 ? -2.068 -21.821 10.683 1.00 68.31 105 ASP A O 1
ATOM 853 N N . SER A 1 106 ? -0.115 -20.711 10.806 1.00 71.88 106 SER A N 1
ATOM 854 C CA . SER A 1 106 ? -0.670 -19.392 10.493 1.00 71.88 106 SER A CA 1
ATOM 855 C C . SER A 1 106 ? -0.952 -19.265 8.997 1.00 71.88 106 SER A C 1
ATOM 857 O O . SER A 1 106 ? -0.081 -19.518 8.167 1.00 71.88 106 SER A O 1
ATOM 859 N N . ALA A 1 107 ? -2.156 -18.817 8.651 1.00 79.69 107 ALA A N 1
ATOM 860 C CA . ALA A 1 107 ? -2.552 -18.547 7.274 1.00 79.69 107 ALA A CA 1
ATOM 861 C C . ALA A 1 107 ? -2.985 -17.087 7.121 1.00 79.69 107 ALA A C 1
ATOM 863 O O . ALA A 1 107 ? -3.745 -16.571 7.945 1.00 79.69 107 ALA A O 1
ATOM 864 N N . PHE A 1 108 ? -2.490 -16.439 6.067 1.00 84.81 108 PHE A N 1
ATOM 865 C CA . PHE A 1 108 ? -2.919 -15.105 5.660 1.00 84.81 108 PHE A CA 1
ATOM 866 C C . PHE A 1 108 ? -4.047 -15.215 4.636 1.00 84.81 108 PHE A C 1
ATOM 868 O O . PHE A 1 108 ? -4.002 -16.072 3.752 1.00 84.81 108 PHE A O 1
ATOM 875 N N . PHE A 1 109 ? -5.027 -14.324 4.741 1.00 89.38 109 PHE A N 1
ATOM 876 C CA . PHE A 1 109 ? -6.149 -14.244 3.817 1.00 89.38 109 PHE A CA 1
ATOM 877 C C . PHE A 1 109 ? -6.287 -12.818 3.286 1.00 89.38 109 PHE A C 1
ATOM 879 O O . PHE A 1 109 ? -6.251 -11.870 4.075 1.00 89.38 109 PHE A O 1
ATOM 886 N N . PRO A 1 110 ? -6.440 -12.630 1.964 1.00 93.94 110 PRO A N 1
ATOM 887 C CA . PRO A 1 110 ? -6.779 -11.329 1.411 1.00 93.94 110 PRO A CA 1
ATOM 888 C C . PRO A 1 110 ? -8.200 -10.941 1.837 1.00 93.94 110 PRO A C 1
ATOM 890 O O . PRO A 1 110 ? -9.135 -11.724 1.704 1.00 93.94 110 PRO A O 1
ATOM 893 N N . GLU A 1 111 ? -8.363 -9.710 2.315 1.00 95.38 111 GLU A N 1
ATOM 894 C CA . GLU A 1 111 ? -9.654 -9.171 2.782 1.00 95.38 111 GLU A CA 1
ATOM 895 C C . GLU A 1 111 ? -10.229 -8.113 1.817 1.00 95.38 111 GLU A C 1
ATOM 897 O O . GLU A 1 111 ? -11.044 -7.263 2.182 1.00 95.38 111 GLU A O 1
ATOM 902 N N . TYR A 1 112 ? -9.786 -8.166 0.561 1.00 97.00 112 TYR A N 1
ATOM 903 C CA . TYR A 1 112 ? -10.258 -7.345 -0.548 1.00 97.00 112 TYR A CA 1
ATOM 904 C C . TYR A 1 112 ? -10.373 -8.192 -1.816 1.00 97.00 112 TYR A C 1
ATOM 906 O O . TYR A 1 112 ? -9.762 -9.258 -1.934 1.00 97.00 112 TYR A O 1
ATOM 914 N N . ARG A 1 113 ? -11.111 -7.679 -2.801 1.00 98.12 113 ARG A N 1
ATOM 915 C CA . ARG A 1 113 ? -11.162 -8.235 -4.154 1.00 98.12 113 ARG A CA 1
ATOM 916 C C . ARG A 1 113 ? -10.451 -7.294 -5.121 1.00 98.12 113 ARG A C 1
ATOM 918 O O . ARG A 1 113 ? -10.817 -6.130 -5.235 1.00 98.12 113 ARG A O 1
ATOM 925 N N . LEU A 1 114 ? -9.428 -7.795 -5.810 1.00 97.88 114 LEU A N 1
ATOM 926 C CA . LEU A 1 114 ? -8.755 -7.063 -6.884 1.00 97.88 114 LEU A CA 1
ATOM 927 C C . LEU A 1 114 ? -9.681 -7.012 -8.107 1.00 97.88 114 LEU A C 1
ATOM 929 O O . LEU A 1 114 ? -10.048 -8.060 -8.636 1.00 97.88 114 LEU A O 1
ATOM 933 N N . LEU A 1 115 ? -10.076 -5.810 -8.524 1.00 98.06 115 LEU A N 1
ATOM 934 C CA . LEU A 1 115 ? -10.913 -5.577 -9.705 1.00 98.06 115 LEU A CA 1
ATOM 935 C C . LEU A 1 115 ? -10.046 -5.437 -10.953 1.00 98.06 115 LEU A C 1
ATOM 937 O O . LEU A 1 115 ? -10.290 -6.102 -11.957 1.00 98.06 115 LEU A O 1
ATOM 941 N N . ASN A 1 116 ? -9.017 -4.599 -10.854 1.00 97.62 116 ASN A N 1
ATOM 942 C CA . ASN A 1 116 ? -8.073 -4.324 -11.924 1.00 97.62 116 ASN A CA 1
ATOM 943 C C . ASN A 1 116 ? -6.709 -3.932 -11.338 1.00 97.62 116 ASN A C 1
ATOM 945 O O . ASN A 1 116 ? -6.621 -3.375 -10.242 1.00 97.62 116 ASN A O 1
ATOM 949 N N . ALA A 1 117 ? -5.645 -4.219 -12.078 1.00 97.31 117 ALA A N 1
ATOM 950 C CA . ALA A 1 117 ? -4.305 -3.731 -11.794 1.00 97.31 117 ALA A CA 1
ATOM 951 C C . ALA A 1 117 ? -3.696 -3.245 -13.106 1.00 97.31 117 ALA A C 1
ATOM 953 O O . ALA A 1 117 ? -3.437 -4.039 -14.008 1.00 97.31 117 ALA A O 1
ATOM 954 N N . GLU A 1 118 ? -3.469 -1.942 -13.208 1.00 96.94 118 GLU A N 1
ATOM 955 C CA . GLU A 1 118 ? -2.850 -1.338 -14.380 1.00 96.94 118 GLU A CA 1
ATOM 956 C C . GLU A 1 118 ? -1.402 -0.987 -14.051 1.00 96.94 118 GLU A C 1
ATOM 958 O O . GLU A 1 118 ? -1.130 -0.305 -13.063 1.00 96.94 118 GLU A O 1
ATOM 963 N N . VAL A 1 119 ? -0.468 -1.439 -14.885 1.00 96.69 119 VAL A N 1
ATOM 964 C CA . VAL A 1 119 ? 0.941 -1.043 -14.820 1.00 96.69 119 VAL A CA 1
ATOM 965 C C . VAL A 1 119 ? 1.387 -0.672 -16.222 1.00 96.69 119 VAL A C 1
ATOM 967 O O . VAL A 1 119 ? 1.435 -1.517 -17.115 1.00 96.69 119 VAL A O 1
ATOM 970 N N . VAL A 1 120 ? 1.726 0.599 -16.415 1.00 96.50 120 VAL A N 1
ATOM 971 C CA . VAL A 1 120 ? 2.200 1.113 -17.697 1.00 96.50 120 VAL A CA 1
ATOM 972 C C . VAL A 1 120 ? 3.718 1.201 -17.644 1.00 96.50 120 VAL A C 1
ATOM 974 O O . VAL A 1 120 ? 4.289 2.003 -16.903 1.00 96.50 120 VAL A O 1
ATOM 977 N N . ALA A 1 121 ? 4.391 0.357 -18.425 1.00 94.88 121 ALA A N 1
ATOM 978 C CA . ALA A 1 121 ? 5.841 0.412 -18.566 1.00 94.88 121 ALA A CA 1
ATOM 979 C C . ALA A 1 121 ? 6.258 1.702 -19.291 1.00 94.88 121 ALA A C 1
ATOM 981 O O . ALA A 1 121 ? 5.679 2.068 -20.316 1.00 94.88 121 ALA A O 1
ATOM 982 N N . ALA A 1 122 ? 7.295 2.369 -18.785 1.00 93.88 122 ALA A N 1
ATOM 983 C CA . ALA A 1 122 ? 7.903 3.518 -19.453 1.00 93.88 122 ALA A CA 1
ATOM 984 C C . ALA A 1 122 ? 8.652 3.097 -20.732 1.00 93.88 122 ALA A C 1
ATOM 986 O O . ALA A 1 122 ? 8.747 3.874 -21.679 1.00 93.88 122 ALA A O 1
ATOM 987 N N . ASP A 1 123 ? 9.144 1.855 -20.770 1.00 92.50 123 ASP A N 1
ATOM 988 C CA . ASP A 1 123 ? 9.783 1.233 -21.927 1.00 92.50 123 ASP A CA 1
ATOM 989 C C . ASP A 1 123 ? 9.090 -0.096 -22.255 1.00 92.50 123 ASP A C 1
ATOM 991 O O . ASP A 1 123 ? 9.094 -1.038 -21.462 1.00 92.50 123 ASP A O 1
ATOM 995 N N . ARG A 1 124 ? 8.512 -0.191 -23.457 1.00 89.81 124 ARG A N 1
ATOM 996 C CA . ARG A 1 124 ? 7.799 -1.392 -23.924 1.00 89.81 124 ARG A CA 1
ATOM 997 C C . ARG A 1 124 ? 8.713 -2.605 -24.108 1.00 89.81 124 ARG A C 1
ATOM 999 O O . ARG A 1 124 ? 8.213 -3.724 -24.153 1.00 89.81 124 ARG A O 1
ATOM 1006 N N . THR A 1 125 ? 10.025 -2.404 -24.225 1.00 91.56 125 THR A N 1
ATOM 1007 C CA . THR A 1 125 ? 11.001 -3.497 -24.331 1.00 91.56 125 THR A CA 1
ATOM 1008 C C . THR A 1 125 ? 11.365 -4.090 -22.968 1.00 9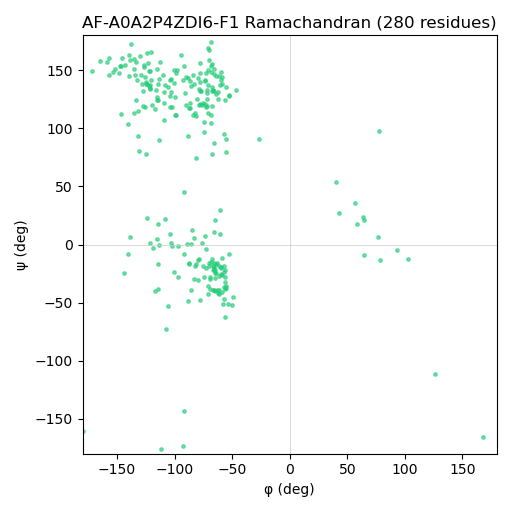1.56 125 THR A C 1
ATOM 1010 O O . THR A 1 125 ? 11.844 -5.223 -22.902 1.00 91.56 125 THR A O 1
ATOM 1013 N N . ASN A 1 126 ? 11.073 -3.374 -21.874 1.00 92.56 126 ASN A N 1
ATOM 1014 C CA . ASN A 1 126 ? 11.308 -3.826 -20.509 1.00 92.56 126 ASN A CA 1
ATOM 1015 C C . ASN A 1 126 ? 10.065 -3.640 -19.624 1.00 92.56 126 ASN A C 1
ATOM 1017 O O . ASN A 1 126 ? 9.984 -2.722 -18.807 1.00 92.56 126 ASN A O 1
ATOM 1021 N N . LEU A 1 127 ? 9.122 -4.579 -19.743 1.00 92.75 127 LEU A N 1
ATOM 1022 C CA . LEU A 1 127 ? 7.864 -4.590 -18.980 1.00 92.75 127 LEU A CA 1
ATOM 1023 C C . LEU A 1 127 ? 8.048 -4.724 -17.455 1.00 92.75 127 LEU A C 1
ATOM 1025 O O . LEU A 1 127 ? 7.125 -4.433 -16.702 1.00 92.75 127 LEU A O 1
ATOM 1029 N N . TYR A 1 128 ? 9.231 -5.142 -16.999 1.00 93.94 128 TYR A N 1
ATOM 1030 C CA . TYR A 1 128 ? 9.582 -5.290 -15.580 1.00 93.94 128 TYR A CA 1
ATOM 1031 C C . TYR A 1 128 ? 10.467 -4.142 -15.069 1.00 93.94 128 TYR A C 1
ATOM 1033 O O . TYR A 1 128 ? 10.932 -4.171 -13.929 1.00 93.94 128 TYR A O 1
ATOM 1041 N N . GLY A 1 129 ? 10.765 -3.171 -15.935 1.00 93.69 129 GLY A N 1
ATOM 1042 C CA . GLY A 1 129 ? 11.621 -2.029 -15.662 1.00 93.69 129 GLY A CA 1
ATOM 1043 C C . GLY A 1 129 ? 10.837 -0.820 -15.164 1.00 93.69 129 GLY A C 1
ATOM 1044 O O . GLY A 1 129 ? 9.890 -0.932 -14.389 1.00 93.69 129 GLY A O 1
ATOM 1045 N N . ARG A 1 130 ? 11.270 0.370 -15.586 1.00 94.19 130 ARG A N 1
ATOM 1046 C CA . ARG A 1 130 ? 10.653 1.637 -15.179 1.00 94.19 130 ARG A CA 1
ATOM 1047 C C . ARG A 1 130 ? 9.176 1.672 -15.589 1.00 94.19 130 ARG A C 1
ATOM 1049 O O . ARG A 1 130 ? 8.823 1.259 -16.691 1.00 94.19 130 ARG A O 1
ATOM 1056 N N . VAL A 1 131 ? 8.337 2.232 -14.725 1.00 94.94 131 VAL A N 1
ATOM 1057 C CA . VAL A 1 131 ? 6.905 2.447 -14.969 1.00 94.94 131 VAL A CA 1
ATOM 1058 C C . VAL A 1 131 ? 6.626 3.940 -15.136 1.00 94.94 131 VAL A C 1
ATOM 1060 O O . VAL A 1 131 ? 7.290 4.762 -14.511 1.00 94.94 131 VAL A O 1
ATOM 1063 N N . SER A 1 132 ? 5.670 4.300 -15.988 1.00 93.75 132 SER A N 1
ATOM 1064 C CA . SER A 1 132 ? 5.207 5.684 -16.171 1.00 93.75 132 SER A CA 1
ATOM 1065 C C . SER A 1 132 ? 3.951 5.989 -15.356 1.00 93.75 132 SER A C 1
ATOM 1067 O O . SER A 1 132 ? 3.748 7.128 -14.948 1.00 93.75 132 SER A O 1
ATOM 1069 N N . SER A 1 133 ? 3.135 4.973 -15.084 1.00 94.75 133 SER A N 1
ATOM 1070 C CA . SER A 1 133 ? 1.996 5.024 -14.171 1.00 94.75 133 SER A CA 1
ATOM 1071 C C . SER A 1 133 ? 1.637 3.610 -13.717 1.00 94.75 133 SER A C 1
ATOM 1073 O O . SER A 1 133 ? 1.981 2.621 -14.369 1.00 94.75 133 SER A O 1
ATOM 1075 N N . ALA A 1 134 ? 0.974 3.501 -12.570 1.00 96.69 134 ALA A N 1
ATOM 1076 C CA . ALA A 1 134 ? 0.374 2.251 -12.129 1.00 96.69 134 ALA A CA 1
ATOM 1077 C C . ALA A 1 134 ? -0.762 2.532 -11.142 1.00 96.69 134 ALA A C 1
ATOM 1079 O O . ALA A 1 134 ? -0.676 3.478 -10.363 1.00 96.69 134 ALA A O 1
ATOM 1080 N N . CYS A 1 135 ? -1.811 1.716 -11.154 1.00 97.44 135 CYS A N 1
ATOM 1081 C CA . CYS A 1 135 ? -2.903 1.821 -10.193 1.00 97.44 135 CYS A CA 1
ATOM 1082 C C . CYS A 1 135 ? -3.509 0.455 -9.863 1.00 97.44 135 CYS A C 1
ATOM 1084 O O . CYS A 1 135 ? -3.451 -0.484 -10.659 1.00 97.44 135 CYS A O 1
ATOM 1086 N N . LEU A 1 136 ? -4.090 0.358 -8.669 1.00 98.44 136 LEU A N 1
ATOM 1087 C CA . LEU A 1 136 ? -4.863 -0.796 -8.226 1.00 98.44 136 LEU A CA 1
ATOM 1088 C C . LEU A 1 136 ? -6.311 -0.375 -8.023 1.00 98.44 136 LEU A C 1
ATOM 1090 O O . LEU A 1 136 ? -6.574 0.557 -7.267 1.00 98.44 136 LEU A O 1
ATOM 1094 N N . GLU A 1 137 ? -7.242 -1.089 -8.639 1.00 98.44 137 GLU A N 1
ATOM 1095 C CA . GLU A 1 137 ? -8.670 -0.948 -8.374 1.00 98.44 137 GLU A CA 1
ATOM 1096 C C . GLU A 1 137 ? -9.125 -2.122 -7.520 1.00 98.44 137 GLU A C 1
ATOM 1098 O O . GLU A 1 137 ? -9.013 -3.286 -7.917 1.00 98.44 137 GLU A O 1
ATOM 1103 N N . LEU A 1 138 ? -9.617 -1.819 -6.326 1.00 98.44 138 LEU A N 1
ATOM 1104 C CA . LEU A 1 138 ? -9.952 -2.801 -5.305 1.00 98.44 138 LEU A CA 1
ATOM 1105 C C . LEU A 1 138 ? -11.391 -2.599 -4.852 1.00 98.44 138 LEU A C 1
ATOM 1107 O O . LEU A 1 138 ? -11.849 -1.474 -4.696 1.00 98.44 138 LEU A O 1
ATOM 1111 N N . GLU A 1 139 ? -12.080 -3.688 -4.551 1.00 98.44 139 GLU A N 1
ATOM 1112 C CA . GLU A 1 139 ? -13.272 -3.666 -3.715 1.00 98.44 139 GLU A CA 1
ATOM 1113 C C . GLU A 1 139 ? -12.863 -4.070 -2.297 1.00 98.44 139 GLU A C 1
ATOM 1115 O O . GLU A 1 139 ? -12.453 -5.209 -2.054 1.00 98.44 139 GLU A O 1
ATOM 1120 N N . ALA A 1 140 ? -12.917 -3.115 -1.368 1.00 97.69 140 ALA A N 1
ATOM 1121 C CA . ALA A 1 140 ? -12.381 -3.276 -0.021 1.00 97.69 140 ALA A CA 1
ATOM 1122 C C . ALA A 1 140 ? -13.246 -2.584 1.033 1.00 97.69 140 ALA A C 1
ATOM 1124 O O . ALA A 1 140 ? -13.960 -1.620 0.753 1.00 97.69 140 ALA A O 1
ATOM 1125 N N . LYS A 1 141 ? -13.173 -3.070 2.275 1.00 97.38 141 LYS A N 1
ATOM 1126 C CA . LYS A 1 141 ? -13.814 -2.404 3.412 1.00 97.38 141 LYS A CA 1
ATOM 1127 C C . LYS A 1 141 ? -12.960 -1.229 3.872 1.00 97.38 141 LYS A C 1
ATOM 1129 O O . LYS A 1 141 ? -11.751 -1.374 4.066 1.00 97.38 141 LYS A O 1
ATOM 1134 N N . LEU A 1 142 ? -13.618 -0.097 4.095 1.00 96.50 142 LEU A N 1
ATOM 1135 C CA . LEU A 1 142 ? -13.000 1.145 4.535 1.00 96.50 142 LEU A CA 1
ATOM 1136 C C . LEU A 1 142 ? -13.660 1.664 5.810 1.00 96.50 142 LEU A C 1
ATOM 1138 O O . LEU A 1 142 ? -14.884 1.658 5.938 1.00 96.50 142 LEU A O 1
ATOM 1142 N N . LEU A 1 143 ? -12.836 2.177 6.714 1.00 93.94 143 LEU A N 1
ATOM 1143 C CA . LEU A 1 143 ? -13.248 2.923 7.894 1.00 93.94 143 LEU A CA 1
ATOM 1144 C C . LEU A 1 143 ? -12.493 4.238 7.941 1.00 93.94 143 LEU A C 1
ATOM 1146 O O . LEU A 1 143 ? -11.289 4.266 7.704 1.00 93.94 143 LEU A O 1
ATOM 1150 N N . ARG A 1 144 ? -13.172 5.329 8.289 1.00 91.75 144 ARG A N 1
ATOM 1151 C CA . ARG A 1 144 ? -12.447 6.536 8.688 1.00 91.75 144 ARG A CA 1
ATOM 1152 C C . ARG A 1 144 ? -11.752 6.297 10.019 1.00 91.75 144 ARG A C 1
ATOM 1154 O O . ARG A 1 144 ? -12.269 5.561 10.863 1.00 91.75 144 ARG A O 1
ATOM 1161 N N . VAL A 1 145 ? -10.604 6.942 10.204 1.00 90.56 145 VAL A N 1
ATOM 1162 C CA . VAL A 1 145 ? -9.988 7.021 11.529 1.00 90.56 145 VAL A CA 1
ATOM 1163 C C . VAL A 1 145 ? -11.007 7.625 12.513 1.00 90.56 145 VAL A C 1
ATOM 1165 O O . VAL A 1 145 ? -11.692 8.585 12.154 1.00 90.56 145 VAL A O 1
ATOM 1168 N N . PRO A 1 146 ? -11.166 7.068 13.729 1.00 85.38 146 PRO A N 1
ATOM 1169 C CA . PRO A 1 146 ? -12.116 7.592 14.706 1.00 85.38 146 PRO A CA 1
ATOM 1170 C C . PRO A 1 146 ? -11.771 9.021 15.128 1.00 85.38 146 PRO A C 1
ATOM 1172 O O . PRO A 1 146 ? -10.665 9.286 15.600 1.00 85.38 146 PRO A O 1
ATOM 1175 N N . LEU A 1 147 ? -12.739 9.927 14.979 1.00 88.19 147 LEU A N 1
ATOM 1176 C CA . LEU A 1 147 ? -12.608 11.337 15.345 1.00 88.19 147 LEU A CA 1
ATOM 1177 C C . LEU A 1 147 ? -13.446 11.646 16.585 1.00 88.19 147 LEU A C 1
ATOM 1179 O O . LEU A 1 147 ? -14.586 11.189 16.700 1.00 88.19 147 LEU A O 1
ATOM 1183 N N . GLY A 1 148 ? -12.878 12.427 17.502 1.00 84.12 148 GLY A N 1
ATOM 1184 C CA . GLY A 1 148 ? -13.582 12.995 18.646 1.00 84.12 148 GLY A CA 1
ATOM 1185 C C . GLY A 1 148 ? -14.616 14.048 18.238 1.00 84.12 148 GLY A C 1
ATOM 1186 O O . GLY A 1 148 ? -14.720 14.440 17.076 1.00 84.12 148 GLY A O 1
ATOM 1187 N N . GLY A 1 149 ? -15.386 14.539 19.214 1.00 81.94 149 GLY A N 1
ATOM 1188 C CA . GLY A 1 149 ? -16.371 15.608 18.985 1.00 81.94 149 GLY A CA 1
ATOM 1189 C C . GLY A 1 149 ? -15.754 16.946 18.548 1.00 81.94 149 GLY A C 1
ATOM 1190 O O . GLY A 1 149 ? -16.456 17.796 18.013 1.00 81.94 149 GLY A O 1
ATOM 1191 N N . ASP A 1 150 ? -14.448 17.115 18.743 1.00 82.94 150 ASP A N 1
ATOM 1192 C CA . ASP A 1 150 ? -13.627 18.232 18.270 1.00 82.94 150 ASP A CA 1
ATOM 1193 C C . ASP A 1 150 ? -13.094 18.035 16.837 1.00 82.94 150 ASP A C 1
ATOM 1195 O O . ASP A 1 150 ? -12.377 18.891 16.321 1.00 82.94 150 ASP A O 1
ATOM 1199 N N . GLY A 1 151 ? -13.432 16.914 16.190 1.00 84.06 151 GLY A N 1
ATOM 1200 C CA . GLY A 1 151 ? -12.969 16.562 14.850 1.00 84.06 151 GLY A CA 1
ATOM 1201 C C . GLY A 1 151 ? -11.530 16.048 14.791 1.00 84.06 151 GLY A C 1
ATOM 1202 O O . GLY A 1 151 ? -11.034 15.830 13.688 1.00 84.06 151 GLY A O 1
ATOM 1203 N N . LYS A 1 152 ? -10.862 15.834 15.933 1.00 85.31 152 LYS A N 1
ATOM 1204 C CA . LYS A 1 152 ? -9.471 15.363 15.991 1.00 85.31 152 LYS A CA 1
ATOM 1205 C C . LYS A 1 152 ? -9.386 13.864 16.249 1.00 85.31 152 LYS A C 1
ATOM 1207 O O . LYS A 1 152 ? -10.219 13.290 16.955 1.00 85.31 152 LYS A O 1
ATOM 1212 N N . ALA A 1 153 ? -8.360 13.219 15.700 1.00 87.06 153 ALA A N 1
ATOM 1213 C CA . ALA A 1 153 ? -8.077 11.825 16.018 1.00 87.06 153 ALA A CA 1
ATOM 1214 C C . ALA A 1 153 ? -7.408 11.726 17.398 1.00 87.06 153 ALA A C 1
ATOM 1216 O O . ALA A 1 153 ? -6.436 12.424 17.684 1.00 87.06 153 ALA A O 1
ATOM 1217 N N . LYS A 1 154 ? -7.886 10.819 18.258 1.00 85.69 154 LYS A N 1
ATOM 1218 C CA . LYS A 1 154 ? -7.191 10.508 19.514 1.00 85.69 154 LYS A CA 1
ATOM 1219 C C . LYS A 1 154 ? -6.074 9.503 19.237 1.00 85.69 154 LYS A C 1
ATOM 1221 O O . LYS A 1 154 ? -6.335 8.350 18.892 1.00 85.69 154 LYS A O 1
ATOM 1226 N N . VAL A 1 155 ? -4.827 9.940 19.398 1.00 84.38 155 VAL A N 1
ATOM 1227 C CA . VAL A 1 155 ? -3.628 9.125 19.167 1.00 84.38 155 VAL A CA 1
ATOM 1228 C C . VAL A 1 155 ? -2.785 9.081 20.432 1.00 84.38 155 VAL A C 1
ATOM 1230 O O . VAL A 1 155 ? -2.567 10.096 21.086 1.00 84.38 155 VAL A O 1
ATOM 1233 N N . VAL A 1 156 ? -2.279 7.897 20.768 1.00 80.31 156 VAL A N 1
ATOM 1234 C CA . VAL A 1 156 ? -1.317 7.728 21.862 1.00 80.31 156 VAL A CA 1
ATOM 1235 C C . VAL A 1 156 ? -0.026 7.118 21.346 1.00 80.31 156 VAL A C 1
ATOM 1237 O O . VAL A 1 156 ? -0.038 6.171 20.554 1.00 80.31 156 VAL A O 1
ATOM 1240 N N . LYS A 1 157 ? 1.108 7.651 21.812 1.00 76.81 157 LYS A N 1
ATOM 1241 C CA . LYS A 1 157 ? 2.409 7.010 21.622 1.00 76.81 157 LYS A CA 1
ATOM 1242 C C . LYS A 1 157 ? 2.477 5.780 22.514 1.00 76.81 157 LYS A C 1
ATOM 1244 O O . LYS A 1 157 ? 2.134 5.835 23.693 1.00 76.81 157 LYS A O 1
ATOM 1249 N N . ASN A 1 158 ? 2.917 4.663 21.955 1.00 68.44 158 ASN A N 1
ATOM 1250 C CA . ASN A 1 158 ? 3.048 3.441 22.726 1.00 68.44 158 ASN A CA 1
ATOM 1251 C C . ASN A 1 158 ? 4.230 3.594 23.708 1.00 68.44 158 ASN A C 1
ATOM 1253 O O . ASN A 1 158 ? 5.378 3.730 23.283 1.00 68.44 158 ASN A O 1
ATOM 1257 N N . ALA A 1 159 ? 3.956 3.630 25.019 1.00 51.47 159 ALA A N 1
ATOM 1258 C CA . ALA A 1 159 ? 4.955 3.901 26.066 1.00 51.47 159 ALA A CA 1
ATOM 1259 C C . ALA A 1 159 ? 6.109 2.883 26.085 1.00 51.47 159 ALA A C 1
ATOM 1261 O O . ALA A 1 159 ? 7.204 3.182 26.550 1.00 51.47 159 ALA A O 1
ATOM 1262 N N . ASP A 1 160 ? 5.894 1.705 25.504 1.00 45.84 160 ASP A N 1
ATOM 1263 C CA . ASP A 1 160 ? 6.905 0.665 25.395 1.00 45.84 160 ASP A CA 1
ATOM 1264 C C . ASP A 1 160 ? 7.958 0.928 24.302 1.00 45.84 160 ASP A C 1
ATOM 1266 O O . ASP A 1 160 ? 8.862 0.128 24.159 1.00 45.84 160 ASP A O 1
ATOM 1270 N N . THR A 1 161 ? 7.934 2.035 23.548 1.00 40.53 161 THR A N 1
ATOM 1271 C CA . THR A 1 161 ? 8.900 2.260 22.439 1.00 40.53 161 THR A CA 1
ATOM 1272 C C . THR A 1 161 ? 10.401 2.230 22.807 1.00 40.53 161 THR A C 1
ATOM 1274 O O . THR A 1 161 ? 11.212 2.006 21.911 1.00 40.53 161 THR A O 1
ATOM 1277 N N . GLU A 1 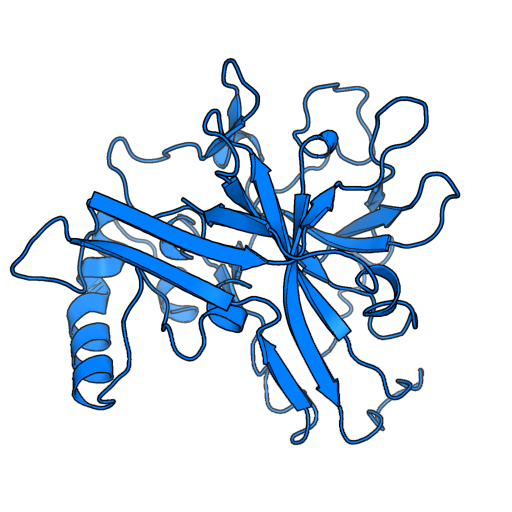162 ? 10.798 2.381 24.080 1.00 33.41 162 GLU A N 1
ATOM 1278 C CA . GLU A 1 162 ? 12.195 2.156 24.522 1.00 33.41 162 GLU A CA 1
ATOM 1279 C C . GLU A 1 162 ? 12.517 0.683 24.806 1.00 33.41 162 GLU A C 1
ATOM 1281 O O . GLU A 1 162 ? 13.641 0.224 24.597 1.00 33.41 162 GLU A O 1
ATOM 1286 N N . LYS A 1 163 ? 11.523 -0.101 25.224 1.00 36.34 163 LYS A N 1
ATOM 1287 C CA . LYS A 1 163 ? 11.628 -1.554 25.224 1.00 36.34 163 LYS A CA 1
ATOM 1288 C C . LYS A 1 163 ? 11.151 -1.986 23.864 1.00 36.34 163 LYS A C 1
ATOM 1290 O O . LYS A 1 163 ? 9.964 -2.189 23.670 1.00 36.34 163 LYS A O 1
ATOM 1295 N N . THR A 1 164 ? 12.072 -2.141 22.922 1.00 35.34 164 THR A N 1
ATOM 1296 C CA . THR A 1 164 ? 11.801 -2.838 21.663 1.00 35.34 164 THR A CA 1
ATOM 1297 C C . THR A 1 164 ? 11.278 -4.243 21.993 1.00 35.34 164 THR A C 1
ATOM 1299 O O . THR A 1 164 ? 11.998 -5.238 21.936 1.00 35.34 164 THR A O 1
ATOM 1302 N N . TYR A 1 165 ? 9.999 -4.358 22.346 1.00 38.69 165 TYR A N 1
ATOM 1303 C CA . TYR A 1 165 ? 9.214 -5.533 22.117 1.00 38.69 165 TYR A CA 1
ATOM 1304 C C . TYR A 1 165 ? 9.158 -5.551 20.606 1.00 38.69 165 TYR A C 1
ATOM 1306 O O . TYR A 1 165 ? 8.280 -4.989 19.958 1.00 38.69 165 TYR A O 1
ATOM 1314 N N . THR A 1 166 ? 10.184 -6.175 20.037 1.00 39.50 166 THR A N 1
ATOM 1315 C CA . THR A 1 166 ? 9.996 -7.213 19.048 1.00 39.50 166 THR A CA 1
ATOM 1316 C C . THR A 1 166 ? 8.626 -7.822 19.350 1.00 39.50 166 THR A C 1
ATOM 1318 O O . THR A 1 166 ? 8.507 -8.682 20.220 1.00 39.50 166 THR A O 1
ATOM 1321 N N . PHE A 1 167 ? 7.558 -7.295 18.740 1.00 45.16 167 PHE A N 1
ATOM 1322 C CA . PHE A 1 167 ? 6.311 -8.026 18.582 1.00 45.16 167 PHE A CA 1
ATOM 1323 C C . PHE A 1 167 ? 6.793 -9.251 17.828 1.00 45.16 167 PHE A C 1
ATOM 1325 O O . PHE A 1 167 ? 7.074 -9.114 16.639 1.00 45.16 167 PHE A O 1
ATOM 1332 N N . GLY A 1 168 ? 7.080 -10.339 18.559 1.00 42.69 168 GLY A N 1
ATOM 1333 C CA . GLY A 1 168 ? 8.209 -11.271 18.352 1.00 42.69 168 GLY A CA 1
ATOM 1334 C C . GLY A 1 168 ? 8.277 -12.018 17.019 1.00 42.69 168 GLY A C 1
ATOM 1335 O O . GLY A 1 168 ? 9.086 -12.931 16.871 1.00 42.69 168 GLY A O 1
ATOM 1336 N N . PHE A 1 169 ? 7.423 -11.625 16.082 1.00 43.72 169 PHE A N 1
ATOM 1337 C CA . PHE A 1 169 ? 6.997 -12.304 14.880 1.00 43.72 169 PHE A CA 1
ATOM 1338 C C . PHE A 1 169 ? 6.765 -11.345 13.689 1.00 43.72 169 PHE A C 1
ATOM 1340 O O . PHE A 1 169 ? 6.884 -11.798 12.560 1.00 43.72 169 PHE A O 1
ATOM 1347 N N . LEU A 1 170 ? 6.466 -10.045 13.896 1.00 47.47 170 LEU A N 1
ATOM 1348 C CA . LEU A 1 170 ? 6.011 -9.138 12.815 1.00 47.47 170 LEU A CA 1
ATOM 1349 C C . LEU A 1 170 ? 6.978 -7.988 12.468 1.00 47.47 170 LEU A C 1
ATOM 1351 O O . LEU A 1 170 ? 6.833 -7.409 11.400 1.00 47.47 170 LEU A O 1
ATOM 1355 N N . TYR A 1 171 ? 7.952 -7.654 13.331 1.00 51.62 171 TYR A N 1
ATOM 1356 C CA . TYR A 1 171 ? 8.965 -6.585 13.139 1.00 51.62 171 TYR A CA 1
ATOM 1357 C C . TYR A 1 171 ? 8.422 -5.255 12.561 1.00 51.62 171 TYR A C 1
ATOM 1359 O O . TYR A 1 171 ? 9.156 -4.483 11.943 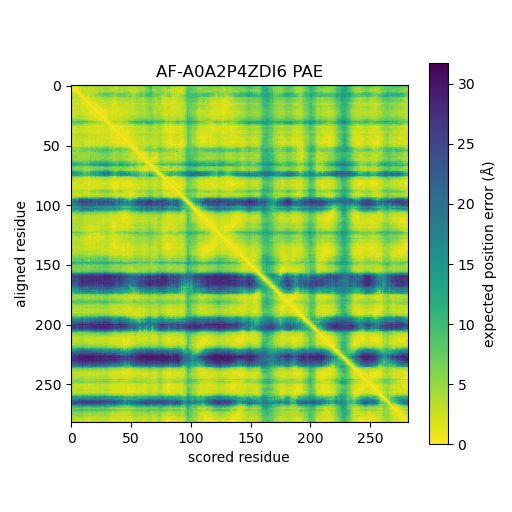1.00 51.62 171 TYR A O 1
ATOM 1367 N N . LEU A 1 172 ? 7.145 -4.952 12.795 1.00 56.88 172 LEU A N 1
ATOM 1368 C CA . LEU A 1 172 ? 6.571 -3.650 12.495 1.00 56.88 172 LEU A CA 1
ATOM 1369 C C . LEU A 1 172 ? 6.736 -2.762 13.715 1.00 56.88 172 LEU A C 1
ATOM 1371 O O . LEU A 1 172 ? 6.222 -3.062 14.793 1.00 56.88 172 LEU A O 1
ATOM 1375 N N . ASN A 1 173 ? 7.447 -1.655 13.538 1.00 59.38 173 ASN A N 1
ATOM 1376 C CA . ASN A 1 173 ? 7.604 -0.661 14.585 1.00 59.38 173 ASN A CA 1
ATOM 1377 C C . ASN A 1 173 ? 6.360 0.244 14.619 1.00 59.38 173 ASN A C 1
ATOM 1379 O O . ASN A 1 173 ? 6.374 1.375 14.126 1.00 59.38 173 ASN A O 1
ATOM 1383 N N . THR A 1 174 ? 5.244 -0.278 15.141 1.00 64.25 174 THR A N 1
ATOM 1384 C CA . THR A 1 174 ? 4.063 0.550 15.409 1.00 64.25 174 THR A CA 1
ATOM 1385 C C . THR A 1 174 ? 4.324 1.400 16.637 1.00 64.25 174 THR A C 1
ATOM 1387 O O . THR A 1 174 ? 4.324 0.909 17.766 1.00 64.25 174 THR A O 1
ATOM 1390 N N . THR A 1 175 ? 4.565 2.683 16.405 1.00 67.38 175 THR A N 1
ATOM 1391 C CA . THR A 1 175 ? 4.916 3.648 17.451 1.00 67.38 175 THR A CA 1
ATOM 1392 C C . THR A 1 175 ? 3.684 4.281 18.094 1.00 67.38 175 THR A C 1
ATOM 1394 O O . THR A 1 175 ? 3.794 4.852 19.176 1.00 67.38 175 THR A O 1
ATOM 1397 N N . HIS A 1 176 ? 2.519 4.170 17.447 1.00 80.94 176 HIS A N 1
ATOM 1398 C CA . HIS A 1 176 ? 1.285 4.847 17.835 1.00 80.94 176 HIS A CA 1
ATOM 1399 C C . HIS A 1 176 ? 0.076 3.906 17.792 1.00 80.94 176 HIS A C 1
ATOM 1401 O O . HIS A 1 176 ? 0.093 2.880 17.105 1.00 80.94 176 HIS A O 1
ATOM 1407 N N . ALA A 1 177 ? -0.979 4.282 18.511 1.00 84.94 177 ALA A N 1
ATOM 1408 C CA . ALA A 1 177 ? -2.283 3.639 18.450 1.00 84.94 177 ALA A CA 1
ATOM 1409 C C . ALA A 1 177 ? -3.404 4.677 18.325 1.00 84.94 177 ALA A C 1
ATOM 1411 O O . ALA A 1 177 ? -3.350 5.725 18.969 1.00 84.94 177 ALA A O 1
ATOM 1412 N N . PHE A 1 178 ? -4.417 4.357 17.521 1.00 86.19 178 PHE A N 1
ATOM 1413 C CA . PHE A 1 178 ? -5.685 5.078 17.484 1.00 86.19 178 PHE A CA 1
ATOM 1414 C C . PHE A 1 178 ? -6.558 4.671 18.668 1.00 86.19 178 PHE A C 1
ATOM 1416 O O . PHE A 1 178 ? -6.647 3.482 19.001 1.00 86.19 178 PHE A O 1
ATOM 1423 N N . LEU A 1 179 ? -7.232 5.655 19.253 1.00 85.12 179 LEU A N 1
ATOM 1424 C CA . LEU A 1 179 ? -8.277 5.470 20.248 1.00 85.12 179 LEU A CA 1
ATOM 1425 C C . LEU A 1 179 ? -9.622 5.955 19.702 1.00 85.12 179 LEU A C 1
ATOM 1427 O O . LEU A 1 179 ? -9.687 6.860 18.870 1.00 85.12 179 LEU A O 1
ATOM 1431 N N . SER A 1 180 ? -10.705 5.352 20.178 1.00 85.69 180 SER A N 1
ATOM 1432 C CA . SER A 1 180 ? -12.058 5.840 19.946 1.00 85.69 180 SER A CA 1
ATOM 1433 C C . SER A 1 180 ? -12.297 7.141 20.732 1.00 85.69 180 SER A C 1
ATOM 1435 O O . SER A 1 180 ? -11.545 7.464 21.658 1.00 85.69 180 SER A O 1
ATOM 1437 N N . PRO A 1 181 ? -13.387 7.878 20.452 1.00 84.50 181 PRO A N 1
ATOM 1438 C CA . PRO A 1 181 ? -13.775 9.034 21.262 1.00 84.50 181 PRO A CA 1
ATOM 1439 C C . PRO A 1 181 ? -13.971 8.710 22.752 1.00 84.50 181 PRO A C 1
ATOM 1441 O O . PRO A 1 181 ? -13.728 9.579 23.589 1.00 84.50 181 PRO A O 1
ATOM 1444 N N . SER A 1 182 ? -14.349 7.467 23.075 1.00 85.88 182 SER A N 1
ATOM 1445 C CA . SER A 1 182 ? -14.501 6.923 24.433 1.00 85.88 182 SER A CA 1
ATOM 1446 C C . SER A 1 182 ? -13.197 6.392 25.050 1.00 85.88 182 SER A C 1
ATOM 1448 O O . SER A 1 182 ? -13.248 5.709 26.069 1.00 85.88 182 SER A O 1
ATOM 1450 N N . ASP A 1 183 ? -12.040 6.693 24.450 1.00 83.19 183 ASP A N 1
ATOM 1451 C CA . ASP A 1 183 ? -10.707 6.251 24.891 1.00 83.19 183 ASP A CA 1
ATOM 1452 C C . ASP A 1 183 ? -10.492 4.726 24.826 1.00 83.19 183 ASP A C 1
ATOM 1454 O O . ASP A 1 183 ? -9.584 4.171 25.451 1.00 83.19 183 ASP A O 1
ATOM 1458 N N . GLU A 1 184 ? -11.289 4.030 24.013 1.00 83.88 184 GLU A N 1
ATOM 1459 C CA . GLU A 1 184 ? -11.109 2.605 23.749 1.00 83.88 184 GLU A CA 1
ATOM 1460 C C . GLU A 1 184 ? -10.076 2.381 22.645 1.00 83.88 184 GLU A C 1
ATOM 1462 O O . GLU A 1 184 ? -9.956 3.149 21.694 1.00 83.88 184 GLU A O 1
ATOM 1467 N N . TYR A 1 185 ? -9.316 1.296 22.751 1.00 83.75 185 TYR A N 1
ATOM 1468 C CA . TYR A 1 185 ? -8.310 0.943 21.755 1.00 83.75 185 TYR A CA 1
ATOM 1469 C C . TYR A 1 185 ? -8.942 0.598 20.400 1.00 83.75 185 TYR A C 1
ATOM 1471 O O . TYR A 1 185 ? -9.832 -0.247 20.346 1.00 83.75 185 TYR A O 1
ATOM 1479 N N . VAL A 1 186 ? -8.407 1.167 19.315 1.00 83.88 186 VAL A N 1
ATOM 1480 C CA . VAL A 1 186 ? -8.840 0.866 17.942 1.00 83.88 186 VAL A CA 1
ATOM 1481 C C . VAL A 1 186 ? -7.782 0.031 17.230 1.00 83.88 186 VAL A C 1
ATOM 1483 O O . VAL A 1 186 ? -7.975 -1.163 17.044 1.00 83.88 186 VAL A O 1
ATOM 1486 N N . ALA A 1 187 ? -6.640 0.611 16.859 1.00 85.38 187 ALA A N 1
ATOM 1487 C CA . ALA A 1 187 ? -5.591 -0.107 16.134 1.00 85.38 187 ALA A CA 1
ATOM 1488 C C . ALA A 1 187 ? -4.214 0.509 16.380 1.00 85.38 187 ALA A C 1
ATOM 1490 O O . ALA A 1 187 ? -4.085 1.719 16.552 1.00 85.38 187 ALA A O 1
ATOM 1491 N N . ASN A 1 188 ? -3.175 -0.324 16.352 1.00 85.62 188 ASN A N 1
ATOM 1492 C CA . ASN A 1 188 ? -1.798 0.142 16.276 1.00 85.62 188 ASN A CA 1
ATOM 1493 C C . ASN A 1 188 ? -1.511 0.549 14.838 1.00 85.62 188 ASN A C 1
ATOM 1495 O O . ASN A 1 188 ? -2.011 -0.079 13.905 1.00 85.62 188 ASN A O 1
ATOM 1499 N N . PHE A 1 189 ? -0.660 1.546 14.645 1.00 86.81 189 PHE A N 1
ATOM 1500 C CA . PHE A 1 189 ? -0.272 1.944 13.304 1.00 86.81 189 PHE A CA 1
ATOM 1501 C C . PHE A 1 189 ? 1.170 2.420 13.209 1.00 86.81 189 PHE A C 1
ATOM 1503 O O . PHE A 1 189 ? 1.831 2.779 14.190 1.00 86.81 189 PHE A O 1
ATOM 1510 N N . SER A 1 190 ? 1.660 2.395 11.976 1.00 86.31 190 SER A N 1
ATOM 1511 C CA . SER A 1 190 ? 2.899 3.027 11.575 1.00 86.31 190 SER A CA 1
ATOM 1512 C C . SER A 1 190 ? 2.658 3.792 10.287 1.00 86.31 190 SER A C 1
ATOM 1514 O O . SER A 1 190 ? 2.237 3.217 9.286 1.00 86.31 190 SER A O 1
ATOM 1516 N N . LEU A 1 191 ? 2.965 5.081 10.322 1.00 88.56 191 LEU A N 1
ATOM 1517 C CA . LEU A 1 191 ? 3.030 5.909 9.129 1.00 88.56 191 LEU A CA 1
ATOM 1518 C C . LEU A 1 191 ? 4.338 5.639 8.385 1.00 88.56 191 LEU A C 1
ATOM 1520 O O . LEU A 1 191 ? 5.332 5.206 8.983 1.00 88.56 191 LEU A O 1
ATOM 1524 N N . ASP A 1 192 ? 4.328 5.927 7.088 1.00 88.31 192 ASP A N 1
ATOM 1525 C CA . ASP A 1 192 ? 5.522 5.889 6.241 1.00 88.31 192 ASP A CA 1
ATOM 1526 C C . ASP A 1 192 ? 6.484 7.061 6.529 1.00 88.31 192 ASP A C 1
ATOM 1528 O O . ASP A 1 192 ? 7.600 7.124 6.002 1.00 88.31 192 ASP A O 1
ATOM 1532 N N . TRP A 1 193 ? 6.071 7.968 7.414 1.00 84.94 193 TRP A N 1
ATOM 1533 C CA . TRP A 1 193 ? 6.874 9.032 7.994 1.00 84.94 193 TRP A CA 1
ATOM 1534 C C . TRP A 1 193 ? 6.872 8.975 9.527 1.00 84.94 193 TRP A C 1
ATOM 1536 O O . TRP A 1 193 ? 6.063 8.300 10.165 1.00 84.94 193 TRP A O 1
ATOM 1546 N N . ASP A 1 194 ? 7.813 9.689 10.121 1.00 77.12 194 ASP A N 1
ATOM 1547 C CA . ASP A 1 194 ? 7.849 10.023 11.524 1.00 77.12 194 ASP A CA 1
ATOM 1548 C C . ASP A 1 194 ? 7.031 11.288 11.761 1.00 77.12 194 ASP A C 1
ATOM 1550 O O . ASP A 1 194 ? 7.115 12.261 11.004 1.00 77.12 194 ASP A O 1
ATOM 1554 N N . SER A 1 195 ? 6.242 11.257 12.825 1.00 69.56 195 SER A N 1
ATOM 1555 C CA . SER A 1 195 ? 5.501 12.411 13.310 1.00 69.56 195 SER A CA 1
ATOM 1556 C C . SER A 1 195 ? 5.731 12.524 14.816 1.00 69.56 195 SER A C 1
ATOM 1558 O O . SER A 1 195 ? 5.040 11.877 15.610 1.00 69.56 195 SER A O 1
ATOM 1560 N N . PRO A 1 196 ? 6.734 13.318 15.230 1.00 59.72 196 PRO A N 1
ATOM 1561 C CA . PRO A 1 196 ? 6.952 13.644 16.635 1.00 59.72 196 PRO A CA 1
ATOM 1562 C C . PRO A 1 196 ? 5.820 14.504 17.226 1.00 59.72 196 PRO A C 1
ATOM 1564 O O . PRO A 1 196 ? 5.652 14.546 18.444 1.00 59.72 196 PRO A O 1
ATOM 1567 N N . SER A 1 197 ? 5.061 15.204 16.374 1.00 59.72 197 SER A N 1
ATOM 1568 C CA . SER A 1 197 ? 4.010 16.164 16.734 1.00 59.72 197 SER A CA 1
ATOM 1569 C C . SER A 1 197 ? 2.659 15.526 17.068 1.00 59.72 197 SER A C 1
ATOM 1571 O O . SER A 1 197 ? 1.910 16.145 17.826 1.00 59.72 197 SER A O 1
ATOM 1573 N N . LEU A 1 198 ? 2.419 14.270 16.657 1.00 64.00 198 LEU A N 1
ATOM 1574 C CA . LEU A 1 198 ? 1.231 13.448 16.970 1.00 64.00 198 LEU A CA 1
ATOM 1575 C C . LEU A 1 198 ? 0.893 13.312 18.469 1.00 64.00 198 LEU A C 1
ATOM 1577 O O . LEU A 1 198 ? -0.144 12.745 18.808 1.00 64.00 198 LEU A O 1
ATOM 1581 N N . GLY A 1 199 ? 1.753 13.792 19.373 1.00 49.41 199 GLY A N 1
ATOM 1582 C CA . GLY A 1 199 ? 1.508 13.790 20.815 1.00 49.41 199 GLY A CA 1
ATOM 1583 C C . GLY A 1 199 ? 1.929 15.051 21.578 1.00 49.41 199 GLY A C 1
ATOM 1584 O O . GLY A 1 199 ? 1.897 15.004 22.805 1.00 49.41 199 GLY A O 1
ATOM 1585 N N . ILE A 1 200 ? 2.366 16.140 20.921 1.00 41.97 200 ILE A N 1
ATOM 1586 C CA . ILE A 1 200 ? 2.861 17.355 21.621 1.00 41.97 200 ILE A CA 1
ATOM 1587 C C . ILE A 1 200 ? 2.426 18.688 20.961 1.00 41.97 200 ILE A C 1
ATOM 1589 O O . ILE A 1 200 ? 2.617 19.739 21.566 1.00 41.97 200 ILE A O 1
ATOM 1593 N N . SER A 1 201 ? 1.815 18.722 19.768 1.00 38.97 201 SER A N 1
ATOM 1594 C CA . SER A 1 201 ? 1.570 20.002 19.071 1.00 38.97 201 SER A CA 1
ATOM 1595 C C . SER A 1 201 ? 0.103 20.302 18.748 1.00 38.97 201 SER A C 1
ATOM 1597 O O . SER A 1 201 ? -0.594 19.484 18.159 1.00 38.97 201 SER A O 1
ATOM 1599 N N . ASP A 1 202 ? -0.311 21.545 19.017 1.00 42.50 202 ASP A N 1
ATOM 1600 C CA . ASP A 1 202 ? -1.528 22.199 18.504 1.00 42.50 202 ASP A CA 1
ATOM 1601 C C . ASP A 1 202 ? -1.519 22.435 16.974 1.00 42.50 202 ASP A C 1
ATOM 1603 O O . ASP A 1 202 ? -2.370 23.156 16.445 1.00 42.50 202 ASP A O 1
ATOM 1607 N N . SER A 1 203 ? -0.570 21.864 16.222 1.00 46.47 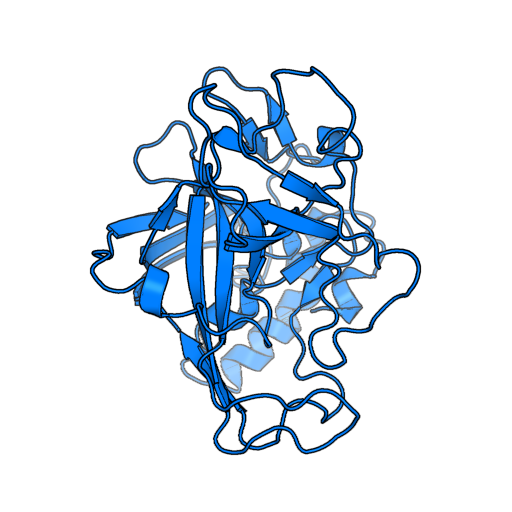203 SER A N 1
ATOM 1608 C CA . SER A 1 203 ? -0.511 22.044 14.773 1.00 46.47 203 SER A CA 1
ATOM 1609 C C . SER A 1 203 ? -1.685 21.345 14.086 1.00 46.47 203 SER A C 1
ATOM 1611 O O . SER A 1 203 ? -1.684 20.132 13.894 1.00 46.47 203 SER A O 1
ATOM 1613 N N . ALA A 1 204 ? -2.658 22.142 13.652 1.00 46.69 204 ALA A N 1
ATOM 1614 C CA . ALA A 1 204 ? -3.860 21.761 12.907 1.00 46.69 204 ALA A CA 1
ATOM 1615 C C . ALA A 1 204 ? -3.612 21.179 11.493 1.00 46.69 204 ALA A C 1
ATOM 1617 O O . ALA A 1 204 ? -4.508 21.212 10.656 1.00 46.69 204 ALA A O 1
ATOM 1618 N N . ASN A 1 205 ? -2.408 20.675 11.203 1.00 54.59 205 ASN A N 1
ATOM 1619 C CA . ASN A 1 205 ? -1.971 20.363 9.844 1.00 54.59 205 ASN A CA 1
ATOM 1620 C C . ASN A 1 205 ? -1.579 18.898 9.626 1.00 54.59 205 ASN A C 1
ATOM 1622 O O . ASN A 1 205 ? -1.178 18.578 8.518 1.00 54.59 205 ASN A O 1
ATOM 1626 N N . GLU A 1 206 ? -1.655 17.983 10.589 1.00 66.94 206 GLU A N 1
ATOM 1627 C CA . GLU A 1 206 ? -1.346 16.584 10.261 1.00 66.94 206 GLU A CA 1
ATOM 1628 C C . GLU A 1 206 ? -2.475 15.934 9.441 1.00 66.94 206 GLU A C 1
ATOM 1630 O O . GLU A 1 206 ? -3.644 16.196 9.690 1.00 66.94 206 GLU A O 1
ATOM 1635 N N . PRO A 1 207 ? -2.174 15.087 8.439 1.00 82.31 207 PRO A N 1
ATOM 1636 C CA . PRO A 1 207 ? -3.202 14.493 7.577 1.00 82.31 207 PRO A CA 1
ATOM 1637 C C . PRO A 1 207 ? -4.024 13.390 8.264 1.00 82.31 207 PRO A C 1
ATOM 1639 O O . PRO A 1 207 ? -4.781 12.683 7.604 1.00 82.31 207 PRO A O 1
ATOM 1642 N N . VAL A 1 208 ? -3.845 13.186 9.568 1.00 86.06 208 VAL A N 1
ATOM 1643 C CA . VAL A 1 208 ? -4.304 12.001 10.304 1.00 86.06 208 VAL A CA 1
ATOM 1644 C C . VAL A 1 208 ? -5.825 11.922 10.318 1.00 86.06 208 VAL A C 1
ATOM 1646 O O . VAL A 1 208 ? -6.394 10.858 10.090 1.00 86.06 208 VAL A O 1
ATOM 1649 N N . GLU A 1 209 ? -6.488 13.061 10.476 1.00 87.69 209 GLU A N 1
ATOM 1650 C CA . GLU A 1 209 ? -7.943 13.195 10.490 1.00 87.69 209 GLU A CA 1
ATOM 1651 C C . GLU A 1 209 ? -8.586 12.867 9.131 1.00 87.69 209 GLU A C 1
ATOM 1653 O O . GLU A 1 209 ? -9.773 12.544 9.059 1.00 87.69 209 GLU A O 1
ATOM 1658 N N . GLN A 1 210 ? -7.812 12.933 8.043 1.00 89.69 210 GLN A N 1
ATOM 1659 C CA . GLN A 1 210 ? -8.266 12.618 6.685 1.00 89.69 210 GLN A CA 1
ATOM 1660 C C . GLN A 1 210 ? -8.035 11.146 6.318 1.00 89.69 210 GLN A C 1
ATOM 1662 O O . GLN A 1 210 ? -8.488 10.698 5.262 1.00 89.69 210 GLN A O 1
ATOM 1667 N N . MET A 1 211 ? -7.332 10.388 7.166 1.00 93.25 211 MET A N 1
ATOM 1668 C CA . MET A 1 211 ? -6.951 9.016 6.863 1.00 93.25 211 MET A CA 1
ATOM 1669 C C . MET A 1 211 ? -8.130 8.051 6.914 1.00 93.25 211 MET A C 1
ATOM 1671 O O . MET A 1 211 ? -9.044 8.133 7.740 1.00 93.25 211 MET A O 1
ATOM 1675 N N . TRP A 1 212 ? -8.025 7.051 6.052 1.00 95.75 212 TRP A N 1
ATOM 1676 C CA . TRP A 1 212 ? -8.882 5.885 6.031 1.00 95.75 212 TRP A CA 1
ATOM 1677 C C . TRP A 1 212 ? -8.068 4.643 6.362 1.00 95.75 212 TRP A C 1
ATOM 1679 O O . TRP A 1 212 ? -6.958 4.447 5.872 1.00 95.75 212 TRP A O 1
ATOM 1689 N N . MET A 1 213 ? -8.647 3.781 7.183 1.00 96.12 213 MET A N 1
ATOM 1690 C CA . MET A 1 213 ? -8.202 2.418 7.390 1.00 96.12 213 MET A CA 1
ATOM 1691 C C . MET A 1 213 ? -8.860 1.537 6.331 1.00 96.12 213 MET A C 1
ATOM 1693 O O . MET A 1 213 ? -10.086 1.456 6.254 1.00 96.12 213 MET A O 1
ATOM 1697 N N . MET A 1 214 ? -8.048 0.853 5.535 1.00 97.06 214 MET A N 1
ATOM 1698 C CA . MET A 1 214 ? -8.488 -0.201 4.626 1.00 97.06 214 MET A CA 1
ATOM 1699 C C . MET A 1 214 ? -8.142 -1.555 5.225 1.00 97.06 214 MET A C 1
ATOM 1701 O O . MET A 1 214 ? -6.999 -1.767 5.623 1.00 97.06 214 MET A O 1
ATOM 1705 N N . LEU A 1 215 ? -9.096 -2.483 5.256 1.00 95.25 215 LEU A N 1
ATOM 1706 C CA . LEU A 1 215 ? -8.814 -3.877 5.582 1.00 95.25 215 LEU A CA 1
ATOM 1707 C C . LEU A 1 215 ? -8.157 -4.567 4.381 1.00 95.25 215 LEU A C 1
ATOM 1709 O O . LEU A 1 215 ? -8.730 -4.605 3.295 1.00 95.25 215 LEU A O 1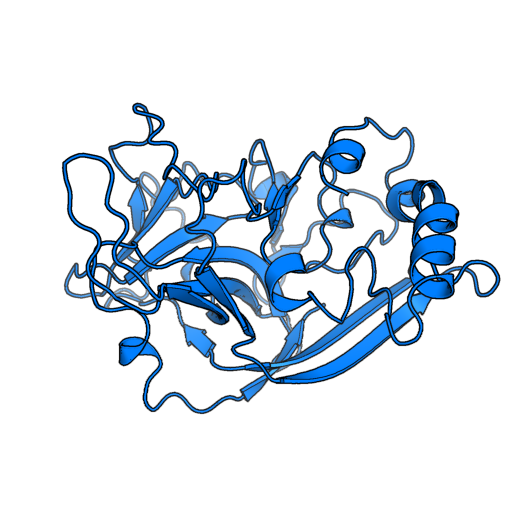
ATOM 1713 N N . THR A 1 216 ? -6.941 -5.084 4.566 1.00 94.94 216 THR A N 1
ATOM 1714 C CA . THR A 1 216 ? -6.131 -5.630 3.460 1.00 94.94 216 THR A CA 1
ATOM 1715 C C . THR A 1 216 ? -5.863 -7.116 3.628 1.00 94.94 216 THR A C 1
ATOM 1717 O O . THR A 1 216 ? -5.906 -7.865 2.653 1.00 94.94 216 THR A O 1
ATOM 1720 N N . SER A 1 217 ? -5.586 -7.550 4.855 1.00 91.62 217 SER A N 1
ATOM 1721 C CA . SER A 1 217 ? -5.273 -8.939 5.160 1.00 91.62 217 SER A CA 1
ATOM 1722 C C . SER A 1 217 ? -5.795 -9.319 6.542 1.00 91.62 217 SER A C 1
ATOM 1724 O O . SER A 1 217 ? -5.931 -8.470 7.430 1.00 91.62 217 SER A O 1
ATOM 1726 N N . SER A 1 218 ? -6.075 -10.602 6.732 1.00 87.81 218 SER A N 1
ATOM 1727 C CA . SER A 1 218 ? -6.283 -11.203 8.042 1.00 87.81 218 SER A CA 1
ATOM 1728 C C . SER A 1 218 ? -5.370 -12.408 8.237 1.00 87.81 218 SER A C 1
ATOM 1730 O O . SER A 1 218 ? -4.932 -13.047 7.283 1.00 87.81 218 SER A O 1
ATOM 1732 N N . ILE A 1 219 ? -5.048 -12.696 9.494 1.00 80.25 219 ILE A N 1
ATOM 1733 C CA . ILE A 1 219 ? -4.197 -13.810 9.903 1.00 80.25 219 ILE A CA 1
ATOM 1734 C C . ILE A 1 219 ? -5.016 -14.706 10.816 1.00 80.25 219 ILE A C 1
ATOM 1736 O O . ILE A 1 219 ? -5.452 -14.266 11.885 1.00 80.25 219 ILE A O 1
ATOM 1740 N N . GLN A 1 220 ? -5.188 -15.962 10.421 1.00 77.75 220 GLN A N 1
ATOM 1741 C CA . GLN A 1 220 ? -5.778 -16.994 11.266 1.00 77.75 220 GLN A CA 1
ATOM 1742 C C . GLN A 1 220 ? -4.684 -17.919 11.797 1.00 77.75 220 GLN A C 1
ATOM 1744 O O . GLN A 1 220 ? -3.759 -18.280 11.071 1.00 77.75 220 GLN A O 1
ATOM 1749 N N . HIS A 1 221 ? -4.818 -18.337 13.055 1.00 69.56 221 HIS A N 1
ATOM 1750 C CA . HIS A 1 221 ? -3.917 -19.285 13.715 1.00 69.56 221 HIS A CA 1
ATOM 1751 C C . HIS A 1 221 ? -4.701 -20.554 14.049 1.00 69.56 221 HIS A C 1
ATOM 1753 O O . HIS A 1 221 ? -5.731 -20.459 14.719 1.00 69.56 221 HIS A O 1
ATOM 1759 N N . LYS A 1 222 ? -4.257 -21.737 13.594 1.00 63.12 222 LYS A N 1
ATOM 1760 C CA . LYS A 1 222 ? -4.958 -22.996 13.922 1.00 63.12 222 LYS A CA 1
ATOM 1761 C C . LYS A 1 222 ? -4.708 -23.443 15.367 1.00 63.12 222 LYS A C 1
ATOM 1763 O O . LYS A 1 222 ? -5.581 -24.084 15.949 1.00 63.12 222 LYS A O 1
ATOM 1768 N N . LYS A 1 223 ? -3.563 -23.096 15.962 1.00 58.19 223 LYS A N 1
ATOM 1769 C CA . LYS A 1 223 ? -3.228 -23.359 17.368 1.00 58.19 223 LYS A CA 1
ATOM 1770 C C . LYS A 1 223 ? -2.930 -22.068 18.142 1.00 58.19 223 LYS A C 1
ATOM 1772 O O . LYS A 1 223 ? -2.395 -21.118 17.570 1.00 58.19 223 LYS A O 1
ATOM 1777 N N . PRO A 1 224 ? -3.227 -22.027 19.454 1.00 53.84 224 PRO A N 1
ATOM 1778 C CA . PRO A 1 224 ? -2.714 -20.985 20.336 1.00 53.84 224 PRO A CA 1
ATOM 1779 C C . PRO A 1 224 ? -1.178 -20.993 20.336 1.00 53.84 224 PRO A C 1
ATOM 1781 O O . PRO A 1 224 ? -0.554 -22.050 20.390 1.00 53.84 224 PRO A O 1
ATOM 1784 N N . LEU A 1 225 ? -0.559 -19.814 20.294 1.00 53.38 225 LEU A N 1
ATOM 1785 C CA . LEU A 1 225 ? 0.891 -19.650 20.421 1.00 53.38 225 LEU A CA 1
ATOM 1786 C C . LEU A 1 225 ? 1.336 -20.013 21.851 1.00 53.38 225 LEU A C 1
ATOM 1788 O O . LEU A 1 225 ? 1.031 -19.292 22.799 1.00 53.38 225 LEU A O 1
ATOM 1792 N N . GLU A 1 226 ? 2.063 -21.122 22.007 1.00 49.75 226 GLU A N 1
ATOM 1793 C CA . GLU A 1 226 ? 2.398 -21.718 23.314 1.00 49.75 226 GLU A CA 1
ATOM 1794 C C . GLU A 1 226 ? 3.621 -21.118 24.044 1.00 49.75 226 GLU A C 1
ATOM 1796 O O . GLU A 1 226 ? 3.985 -21.622 25.103 1.00 49.75 226 GLU A O 1
ATOM 1801 N N . ASN A 1 227 ? 4.261 -20.035 23.570 1.00 45.25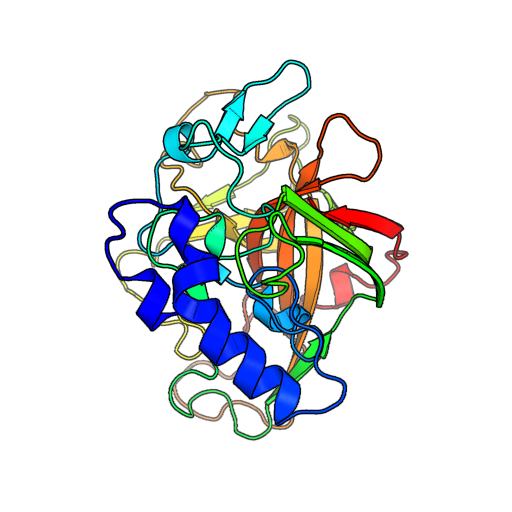 227 ASN A N 1
ATOM 1802 C CA . ASN A 1 227 ? 5.501 -19.543 24.198 1.00 45.25 227 ASN A CA 1
ATOM 1803 C C . ASN A 1 227 ? 5.439 -18.129 24.821 1.00 45.25 227 ASN A C 1
ATOM 1805 O O . ASN A 1 227 ? 5.355 -17.119 24.128 1.00 45.25 227 ASN A O 1
ATOM 1809 N N . GLN A 1 228 ? 5.628 -18.143 26.149 1.00 43.47 228 GLN A N 1
ATOM 1810 C CA . GLN A 1 228 ? 6.052 -17.108 27.108 1.00 43.47 228 GLN A CA 1
ATOM 1811 C C . GLN A 1 228 ? 5.025 -16.039 27.560 1.00 43.47 228 GLN A C 1
ATOM 1813 O O . GLN A 1 228 ? 4.809 -15.001 26.946 1.00 43.47 228 GLN A O 1
ATOM 1818 N N . SER A 1 229 ? 4.459 -16.327 28.742 1.00 41.78 229 SER A N 1
ATOM 1819 C CA . SER A 1 229 ? 3.885 -15.441 29.778 1.00 41.78 229 SER A CA 1
ATOM 1820 C C . SER A 1 229 ? 2.640 -14.590 29.501 1.00 41.78 229 SER A C 1
ATOM 1822 O O . SER A 1 229 ? 2.054 -14.101 30.468 1.00 41.78 229 SER A O 1
ATOM 1824 N N . ARG A 1 230 ? 2.137 -14.475 28.268 1.00 45.22 230 ARG A N 1
ATOM 1825 C CA . ARG A 1 230 ? 0.790 -13.926 28.005 1.00 45.22 230 ARG A CA 1
ATOM 1826 C C . ARG A 1 230 ? 0.118 -14.723 26.893 1.00 45.22 230 ARG A C 1
ATOM 1828 O O . ARG A 1 230 ? 0.484 -14.590 25.734 1.00 45.22 230 ARG A O 1
ATOM 1835 N N . GLY A 1 231 ? -0.821 -15.592 27.267 1.00 38.91 231 GLY A N 1
ATOM 1836 C CA . GLY A 1 231 ? -1.516 -16.481 26.338 1.00 38.91 231 GLY A CA 1
ATOM 1837 C C . GLY A 1 231 ? -2.130 -15.718 25.164 1.00 38.91 231 GLY A C 1
ATOM 1838 O O . GLY A 1 231 ? -2.869 -14.752 25.358 1.00 38.91 231 GLY A O 1
ATOM 1839 N N . PHE A 1 232 ? -1.818 -16.158 23.947 1.00 47.91 232 PHE A N 1
ATOM 1840 C CA . PHE A 1 232 ? -2.574 -15.779 22.764 1.00 47.91 232 PHE A CA 1
ATOM 1841 C C . PHE A 1 232 ? -3.873 -16.556 22.788 1.00 47.91 232 PHE A C 1
ATOM 1843 O O . PHE A 1 232 ? -3.872 -17.788 22.805 1.00 47.91 232 PHE A O 1
ATOM 1850 N N . ALA A 1 233 ? -4.986 -15.850 22.774 1.00 44.47 233 ALA A N 1
ATOM 1851 C CA . ALA A 1 233 ? -6.237 -16.520 22.533 1.00 44.47 233 ALA A CA 1
ATOM 1852 C C . ALA A 1 233 ? -6.397 -16.768 21.022 1.00 44.47 233 ALA A C 1
ATOM 1854 O O . ALA A 1 233 ? -5.981 -15.928 20.218 1.00 44.47 233 ALA A O 1
ATOM 1855 N N . PRO A 1 234 ? -6.975 -17.910 20.615 1.00 48.56 234 PRO A N 1
ATOM 1856 C CA . PRO A 1 234 ? -7.283 -18.167 19.215 1.00 48.56 234 PRO A CA 1
ATOM 1857 C C . PRO A 1 234 ? -8.173 -17.038 18.679 1.00 48.56 234 PRO A C 1
ATOM 1859 O O . PRO A 1 234 ? -9.207 -16.711 19.264 1.00 48.56 234 PRO A O 1
ATOM 1862 N N . GLY A 1 235 ? -7.736 -16.395 17.599 1.00 56.62 235 GLY A N 1
ATOM 1863 C CA . GLY A 1 235 ? -8.398 -15.213 17.064 1.00 56.62 235 GLY A CA 1
ATOM 1864 C C . GLY A 1 235 ? -7.827 -14.786 15.719 1.00 56.62 235 GLY A C 1
ATOM 1865 O O . GLY A 1 235 ? -6.646 -14.991 15.431 1.00 56.62 235 GLY A O 1
ATOM 1866 N N . GLU A 1 236 ? -8.691 -14.203 14.894 1.00 65.81 236 GLU A N 1
ATOM 1867 C CA . GLU A 1 236 ? -8.317 -13.621 13.609 1.00 65.81 236 GLU A CA 1
ATOM 1868 C C . GLU A 1 236 ? -7.729 -12.227 13.837 1.00 65.81 236 GLU A C 1
ATOM 1870 O O . GLU A 1 236 ? -8.357 -11.367 14.461 1.00 65.81 236 GLU A O 1
ATOM 1875 N N . ASN A 1 237 ? -6.516 -12.001 13.341 1.00 75.75 237 ASN A N 1
ATOM 1876 C CA . ASN A 1 237 ? -5.843 -10.713 13.449 1.00 75.75 237 ASN A CA 1
ATOM 1877 C C . ASN A 1 237 ? -5.937 -9.986 12.122 1.00 75.75 237 ASN A C 1
ATOM 1879 O O . ASN A 1 237 ? -5.422 -10.468 11.120 1.00 75.75 237 ASN A O 1
ATOM 1883 N N . CYS A 1 238 ? -6.582 -8.828 12.122 1.00 85.38 238 CYS A N 1
ATOM 1884 C CA . CYS A 1 238 ? -6.727 -8.014 10.926 1.00 85.38 238 CYS A CA 1
ATOM 1885 C C . CYS A 1 238 ? -5.676 -6.907 10.881 1.00 85.38 238 CYS A C 1
ATOM 1887 O O . CYS A 1 238 ? -5.218 -6.397 11.912 1.00 85.38 238 CYS A O 1
ATOM 1889 N N . LEU A 1 239 ? -5.312 -6.545 9.660 1.00 88.44 239 LEU A N 1
ATOM 1890 C CA . LEU A 1 239 ? -4.332 -5.524 9.369 1.00 88.44 239 LEU A CA 1
ATOM 1891 C C . LEU A 1 239 ? -4.553 -4.971 7.965 1.00 88.44 239 LEU A C 1
ATOM 1893 O O . LEU A 1 239 ? -5.186 -5.597 7.106 1.00 88.44 239 LEU A O 1
ATOM 1897 N N . GLY A 1 240 ? -4.008 -3.791 7.716 1.00 93.56 240 GLY A N 1
ATOM 1898 C CA . GLY A 1 240 ? -4.149 -3.201 6.406 1.00 93.56 240 GLY A CA 1
ATOM 1899 C C . GLY A 1 240 ? -3.480 -1.862 6.227 1.00 93.56 240 GLY A C 1
ATOM 1900 O O . GLY A 1 240 ? -2.553 -1.504 6.954 1.00 93.56 240 GLY A O 1
ATOM 1901 N N . LEU A 1 241 ? -3.933 -1.153 5.201 1.00 96.56 241 LEU A N 1
ATOM 1902 C CA . LEU A 1 241 ? -3.348 0.106 4.768 1.00 96.56 241 LEU A CA 1
ATOM 1903 C C . LEU A 1 241 ? -3.997 1.289 5.473 1.00 96.56 241 LEU A C 1
ATOM 1905 O O . LEU A 1 241 ? -5.207 1.312 5.707 1.00 96.56 241 LEU A O 1
ATOM 1909 N N . LEU A 1 242 ? -3.175 2.291 5.765 1.00 95.88 242 LEU A N 1
ATOM 1910 C CA . LEU A 1 242 ? -3.641 3.653 5.966 1.00 95.88 242 LEU A CA 1
ATOM 1911 C C . LEU A 1 242 ? -3.586 4.377 4.627 1.00 95.88 242 LEU A C 1
ATOM 1913 O O . LEU A 1 242 ? -2.568 4.326 3.934 1.00 95.88 242 LEU A O 1
ATOM 1917 N N . LEU A 1 243 ? -4.686 5.029 4.277 1.00 96.62 243 LEU A N 1
ATOM 1918 C CA . LEU A 1 243 ? -4.903 5.675 2.992 1.00 96.62 243 LEU A CA 1
ATOM 1919 C C . LEU A 1 243 ? -5.241 7.155 3.189 1.00 96.62 243 LEU A C 1
ATOM 1921 O O . LEU A 1 243 ? -6.039 7.480 4.067 1.00 96.62 243 LEU A O 1
ATOM 1925 N N . LEU A 1 244 ? -4.684 8.037 2.357 1.00 94.44 244 LEU A N 1
ATOM 1926 C CA . LEU A 1 244 ? -5.156 9.419 2.223 1.00 94.44 244 LEU A CA 1
ATOM 1927 C C . LEU A 1 244 ? -5.920 9.589 0.914 1.00 94.44 244 LEU A C 1
ATOM 1929 O O . LEU A 1 244 ? -5.449 9.082 -0.104 1.00 94.44 244 LEU A O 1
ATOM 1933 N N . PRO A 1 245 ? -7.074 10.275 0.926 1.00 94.19 245 PRO A N 1
ATOM 1934 C CA . PRO A 1 245 ? -7.800 10.578 -0.299 1.00 94.19 245 PRO A CA 1
ATOM 1935 C C . PRO A 1 245 ? -6.995 11.539 -1.181 1.00 94.19 245 PRO A C 1
ATOM 1937 O O . PRO A 1 245 ? -6.277 12.402 -0.672 1.00 94.19 245 PRO A O 1
ATOM 1940 N N . THR A 1 246 ? -7.130 11.394 -2.497 1.00 91.50 246 THR A N 1
ATOM 1941 C CA . THR A 1 246 ? -6.660 12.388 -3.470 1.00 91.50 246 THR A CA 1
ATOM 1942 C C . THR A 1 246 ? -7.793 13.363 -3.813 1.00 91.50 246 THR A C 1
ATOM 1944 O O . THR A 1 246 ? -8.863 13.350 -3.202 1.00 91.50 246 THR A O 1
ATOM 1947 N N . GLU A 1 247 ? -7.563 14.240 -4.790 1.00 88.69 247 GLU A N 1
ATOM 1948 C CA . GLU A 1 247 ? -8.611 15.104 -5.345 1.00 88.69 247 GLU A CA 1
ATOM 1949 C C . GLU A 1 247 ? -9.651 14.342 -6.183 1.00 88.69 247 GLU A C 1
ATOM 1951 O O . GLU A 1 247 ? -10.753 14.846 -6.398 1.00 88.69 247 GLU A O 1
ATOM 1956 N N . ASN A 1 248 ? -9.321 13.126 -6.629 1.00 91.38 248 ASN A N 1
ATOM 1957 C CA . ASN A 1 248 ? -10.228 12.282 -7.391 1.00 91.38 248 ASN A CA 1
ATOM 1958 C C . ASN A 1 248 ? -11.109 11.453 -6.448 1.00 91.38 248 ASN A C 1
ATOM 1960 O O . ASN A 1 248 ? -10.666 10.936 -5.419 1.00 91.38 248 ASN A O 1
ATOM 1964 N N . GLU A 1 249 ? -12.383 11.291 -6.810 1.00 91.88 249 GLU A N 1
ATOM 1965 C CA . GLU A 1 249 ? -13.326 10.537 -5.987 1.00 91.88 249 GLU A CA 1
ATOM 1966 C C . GLU A 1 249 ? -12.881 9.073 -5.846 1.00 91.88 249 GLU A C 1
ATOM 1968 O O . GLU A 1 249 ? -12.595 8.396 -6.833 1.00 91.88 249 GLU A O 1
ATOM 1973 N N . ARG A 1 250 ? -12.864 8.570 -4.604 1.00 93.88 250 ARG A N 1
ATOM 1974 C CA . ARG A 1 250 ? -12.486 7.185 -4.256 1.00 93.88 250 ARG A CA 1
ATOM 1975 C C . ARG A 1 250 ? -11.078 6.778 -4.692 1.00 93.88 250 ARG A C 1
ATOM 1977 O O . ARG A 1 250 ? -10.776 5.583 -4.730 1.00 93.88 250 ARG A O 1
ATOM 1984 N N . GLU A 1 251 ? -10.223 7.745 -4.987 1.00 96.06 251 GLU A N 1
ATOM 1985 C CA . GLU A 1 251 ? -8.812 7.522 -5.238 1.00 96.06 251 GLU A CA 1
ATOM 1986 C C . GLU A 1 251 ? -7.998 7.887 -3.999 1.00 96.06 251 GLU A C 1
ATOM 1988 O O . GLU A 1 251 ? -8.278 8.861 -3.299 1.00 96.06 251 GLU A O 1
ATOM 1993 N N . PHE A 1 252 ? -6.998 7.065 -3.709 1.00 96.56 252 PHE A N 1
ATOM 1994 C CA . PHE A 1 252 ? -6.208 7.160 -2.501 1.00 96.56 252 PHE A CA 1
ATOM 1995 C C . PHE A 1 252 ? -4.728 6.933 -2.775 1.00 96.56 252 PHE A C 1
ATOM 1997 O O . PHE A 1 252 ? -4.342 6.246 -3.720 1.00 96.56 252 PHE A O 1
ATOM 2004 N N . ILE A 1 253 ? -3.907 7.429 -1.859 1.00 95.56 253 ILE A N 1
ATOM 2005 C CA . ILE A 1 253 ? -2.496 7.079 -1.738 1.00 95.56 253 ILE A CA 1
ATOM 2006 C C . ILE A 1 253 ? -2.250 6.312 -0.433 1.00 95.56 253 ILE A C 1
ATOM 2008 O O . ILE A 1 253 ? -2.838 6.619 0.606 1.00 95.56 253 ILE A O 1
ATOM 2012 N N . LYS A 1 254 ? -1.370 5.310 -0.466 1.00 95.62 254 LYS A N 1
ATOM 2013 C CA . LYS A 1 254 ? -0.967 4.512 0.700 1.00 95.62 254 LYS A CA 1
ATOM 2014 C C . LYS A 1 254 ? 0.030 5.291 1.539 1.00 95.62 254 LYS A C 1
ATOM 2016 O O . LYS A 1 254 ? 1.097 5.607 1.051 1.00 95.62 254 LYS A O 1
ATOM 2021 N N . VAL A 1 255 ? -0.286 5.554 2.801 1.00 93.44 255 VAL A N 1
ATOM 2022 C CA . VAL A 1 255 ? 0.520 6.405 3.696 1.00 93.44 255 VAL A CA 1
ATOM 2023 C C . VAL A 1 255 ? 1.067 5.703 4.933 1.00 93.44 255 VAL A C 1
ATOM 2025 O O . VAL A 1 255 ? 1.780 6.288 5.751 1.00 93.44 255 VAL A O 1
ATOM 2028 N N . GLY A 1 256 ? 0.721 4.438 5.097 1.00 92.31 256 GLY A N 1
ATOM 2029 C CA . GLY A 1 256 ? 1.176 3.644 6.215 1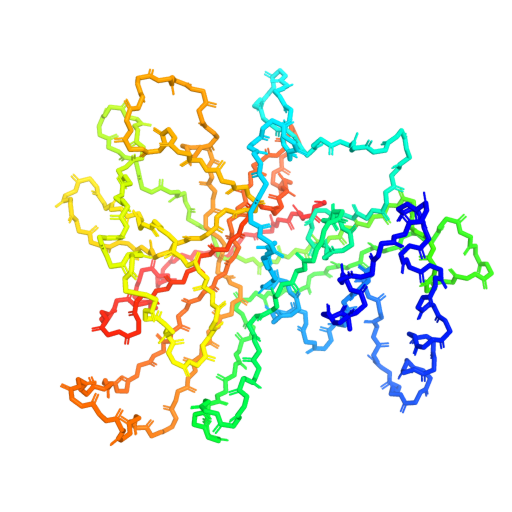.00 92.31 256 GLY A CA 1
ATOM 2030 C C . GLY A 1 256 ? 0.399 2.353 6.312 1.00 92.31 256 GLY A C 1
ATOM 2031 O O . GLY A 1 256 ? -0.324 1.955 5.395 1.00 92.31 256 GLY A O 1
ATOM 2032 N N . ILE A 1 257 ? 0.545 1.714 7.460 1.00 92.56 257 ILE A N 1
ATOM 2033 C CA . ILE A 1 257 ? -0.108 0.455 7.781 1.00 92.56 257 ILE A CA 1
ATOM 2034 C C . ILE A 1 257 ? -0.681 0.508 9.191 1.00 92.56 257 ILE A C 1
ATOM 2036 O O . ILE A 1 257 ? -0.145 1.179 10.079 1.00 92.56 257 ILE A O 1
ATOM 2040 N N . TRP A 1 258 ? -1.749 -0.246 9.409 1.00 90.62 258 TRP A N 1
ATOM 2041 C CA . TRP A 1 258 ? -2.343 -0.468 10.718 1.00 90.62 258 TRP A CA 1
ATOM 2042 C C . TRP A 1 258 ? -2.472 -1.969 10.991 1.00 90.62 258 TRP A C 1
ATOM 2044 O O . TRP A 1 258 ? -2.560 -2.781 10.070 1.00 90.62 258 TRP A O 1
ATOM 2054 N N . LEU A 1 259 ? -2.482 -2.340 12.268 1.00 84.88 259 LEU A N 1
ATOM 2055 C CA . LEU A 1 259 ? -2.775 -3.694 12.727 1.00 84.88 259 LEU A CA 1
ATOM 2056 C C . LEU A 1 259 ? -3.457 -3.683 14.092 1.00 84.88 259 LEU A C 1
ATOM 2058 O O . LEU A 1 259 ? -3.170 -2.837 14.944 1.00 84.88 259 LEU A O 1
ATOM 2062 N N . TYR A 1 260 ? -4.327 -4.659 14.331 1.00 79.50 260 TYR A N 1
ATOM 2063 C CA . TYR A 1 260 ? -4.845 -4.879 15.675 1.00 79.50 260 TYR A CA 1
ATOM 2064 C C . TYR A 1 260 ? -3.787 -5.454 16.609 1.00 79.50 260 TYR A C 1
ATOM 2066 O O . TYR A 1 260 ? -2.896 -6.214 16.225 1.00 79.50 260 TYR A O 1
ATOM 2074 N N . HIS A 1 261 ? -3.933 -5.123 17.886 1.00 67.62 261 HIS A N 1
ATOM 2075 C CA . HIS A 1 261 ? -3.168 -5.740 18.947 1.00 67.62 261 HIS A CA 1
ATOM 2076 C C . HIS A 1 261 ? -3.576 -7.209 19.083 1.00 67.62 261 HIS A C 1
ATOM 2078 O O . HIS A 1 261 ? -4.716 -7.503 19.437 1.00 67.62 261 HIS A O 1
ATOM 2084 N N . LEU A 1 262 ? -2.621 -8.122 18.890 1.00 57.50 262 LEU A N 1
ATOM 2085 C CA . LEU A 1 262 ? -2.853 -9.576 18.861 1.00 57.50 262 LEU A CA 1
ATOM 2086 C C . LEU A 1 262 ? -3.539 -10.139 20.123 1.00 57.50 262 LEU A C 1
ATOM 2088 O O . LEU A 1 262 ? -4.141 -11.204 20.089 1.00 57.50 262 LEU A O 1
ATOM 2092 N N . TYR A 1 263 ? -3.443 -9.418 21.243 1.00 55.31 263 TYR A N 1
ATOM 2093 C CA . TYR A 1 263 ? -4.013 -9.816 22.534 1.00 55.31 263 TYR A CA 1
ATOM 2094 C C . TYR A 1 263 ? -5.319 -9.087 22.900 1.00 55.31 263 TYR A C 1
ATOM 2096 O O . TYR A 1 263 ? -5.867 -9.321 23.973 1.00 55.31 263 TYR A O 1
ATOM 2104 N N . LYS A 1 264 ? -5.804 -8.157 22.063 1.00 55.88 264 LYS A N 1
ATOM 2105 C CA . LYS A 1 264 ? -7.069 -7.442 22.296 1.00 55.88 264 LYS A CA 1
ATOM 2106 C C . LYS A 1 264 ? -8.094 -7.935 21.270 1.00 55.88 264 LYS A C 1
ATOM 2108 O O . LYS A 1 264 ? -8.010 -7.630 20.090 1.00 55.88 264 LYS A O 1
ATOM 2113 N N . HIS A 1 265 ? -9.045 -8.728 21.753 1.00 51.41 265 HIS A N 1
ATOM 2114 C CA . HIS A 1 265 ? -10.018 -9.573 21.043 1.00 51.41 265 HIS A CA 1
ATOM 2115 C C . HIS A 1 265 ? -11.025 -8.915 20.074 1.00 51.41 265 HIS A C 1
ATOM 2117 O O . HIS A 1 265 ? -12.134 -9.419 19.905 1.00 51.41 265 HIS A O 1
ATOM 2123 N N . GLN A 1 266 ? -10.703 -7.799 19.430 1.00 55.56 266 GLN A N 1
ATOM 2124 C CA . GLN A 1 266 ? -11.719 -6.985 18.751 1.00 55.56 266 GLN A CA 1
ATOM 2125 C C . GLN A 1 266 ? -11.573 -6.903 17.227 1.00 55.56 266 GLN A C 1
ATOM 2127 O O . GLN A 1 266 ? -12.375 -6.232 16.585 1.00 55.56 266 GLN A O 1
ATOM 2132 N N . GLY A 1 267 ? -10.616 -7.629 16.637 1.00 59.28 267 GLY A N 1
ATOM 2133 C CA . GLY A 1 267 ? -10.177 -7.384 15.265 1.00 59.28 267 GLY A CA 1
ATOM 2134 C C . GLY A 1 267 ? -11.282 -7.423 14.207 1.00 59.28 267 GLY A C 1
ATOM 2135 O O . GLY A 1 267 ? -11.554 -6.413 13.573 1.00 59.28 267 GLY A O 1
ATOM 2136 N N . LYS A 1 268 ? -11.957 -8.561 14.018 1.00 66.31 268 LYS A N 1
ATOM 2137 C CA . LYS A 1 268 ? -12.931 -8.696 12.918 1.00 66.31 268 LYS A CA 1
ATOM 2138 C C . LYS A 1 268 ? -14.293 -8.066 13.186 1.00 66.31 268 LYS A C 1
ATOM 2140 O O . LYS A 1 268 ? -14.909 -7.575 12.245 1.00 66.31 268 LYS A O 1
ATOM 2145 N N . ARG A 1 269 ? -14.740 -8.023 14.447 1.00 73.12 269 ARG A N 1
ATOM 2146 C CA . ARG A 1 269 ? -16.072 -7.502 14.811 1.00 73.12 269 ARG A CA 1
ATOM 2147 C C . ARG A 1 269 ? -16.284 -6.066 14.344 1.00 73.12 269 ARG A C 1
ATOM 2149 O O . ARG A 1 269 ? -17.367 -5.732 13.889 1.00 73.12 269 ARG A O 1
ATOM 2156 N N . GLN A 1 270 ? -15.242 -5.236 14.388 1.00 78.62 270 GLN A N 1
ATOM 2157 C CA . GLN A 1 270 ? -15.323 -3.856 13.905 1.00 78.62 270 GLN A CA 1
ATOM 2158 C C . GLN A 1 270 ? -15.591 -3.766 12.389 1.00 78.62 270 GLN A C 1
ATOM 2160 O O . GLN A 1 270 ? -16.139 -2.774 11.923 1.00 78.62 270 GLN A O 1
ATOM 2165 N N . TRP A 1 271 ? -15.230 -4.797 11.621 1.00 86.88 271 TRP A N 1
ATOM 2166 C CA . TRP A 1 271 ? -15.428 -4.870 10.170 1.00 86.88 271 TRP A CA 1
ATOM 2167 C C . TRP A 1 271 ? -16.685 -5.648 9.766 1.00 86.88 271 TRP A C 1
ATOM 2169 O O . TRP A 1 271 ? -16.966 -5.793 8.567 1.00 86.88 271 TRP A O 1
ATOM 2179 N N . GLU A 1 272 ? -17.431 -6.187 10.733 1.00 84.50 272 GLU A N 1
ATOM 2180 C CA . GLU A 1 272 ? -18.727 -6.819 10.499 1.00 84.50 272 GLU A CA 1
ATOM 2181 C C . GLU A 1 272 ? -19.761 -5.743 10.140 1.00 84.50 272 GLU A C 1
ATOM 2183 O O . GLU A 1 272 ? -19.783 -4.655 10.705 1.00 84.50 272 GLU A O 1
ATOM 2188 N N . GLY A 1 273 ? -20.596 -6.013 9.136 1.00 86.69 273 GLY A N 1
ATOM 2189 C CA . GLY A 1 273 ? -21.600 -5.057 8.651 1.00 86.69 273 GLY A CA 1
ATOM 2190 C C . GLY A 1 273 ? -21.069 -3.941 7.741 1.00 86.69 273 GLY A C 1
ATOM 2191 O O . GLY A 1 273 ? -21.864 -3.309 7.047 1.00 86.69 273 GLY A O 1
ATOM 2192 N N . ILE A 1 274 ? -19.750 -3.734 7.660 1.00 93.12 274 ILE A N 1
ATOM 2193 C CA . ILE A 1 274 ? -19.158 -2.784 6.710 1.00 93.12 274 ILE A CA 1
ATOM 2194 C C . ILE A 1 274 ? -19.228 -3.354 5.298 1.00 93.12 274 ILE A C 1
ATOM 2196 O O . ILE A 1 274 ? -18.651 -4.408 5.011 1.00 93.12 274 ILE A O 1
ATOM 2200 N N . GLN A 1 275 ? -19.906 -2.628 4.412 1.00 95.50 275 GLN A N 1
ATOM 2201 C CA . GLN A 1 275 ? -19.984 -2.976 3.000 1.00 95.50 275 GLN A CA 1
ATOM 2202 C C . GLN A 1 275 ? -18.690 -2.583 2.273 1.00 95.50 275 GLN A C 1
ATOM 2204 O O . GLN A 1 275 ? -18.221 -1.452 2.447 1.00 95.50 275 GLN A O 1
ATOM 2209 N N . PRO A 1 276 ? -18.106 -3.487 1.465 1.00 96.81 276 PRO A N 1
ATOM 2210 C CA . PRO A 1 276 ? -16.986 -3.150 0.600 1.00 96.81 276 PRO A CA 1
ATOM 2211 C C . PRO A 1 276 ? -17.344 -2.045 -0.397 1.00 96.81 276 PRO A C 1
ATOM 2213 O O . PRO A 1 276 ? -18.484 -1.932 -0.846 1.00 96.81 276 PRO A O 1
ATOM 2216 N N . GLN A 1 277 ? -16.353 -1.237 -0.755 1.00 97.00 277 GLN A N 1
ATOM 2217 C CA . GLN A 1 277 ? -16.481 -0.151 -1.719 1.00 97.00 277 GLN A CA 1
ATOM 2218 C C . GLN A 1 277 ? -15.381 -0.271 -2.770 1.00 97.00 277 GLN A C 1
ATOM 2220 O O . GLN A 1 277 ? -14.264 -0.680 -2.455 1.00 97.00 277 GLN A O 1
ATOM 2225 N N . SER A 1 278 ? -15.700 0.106 -4.010 1.00 98.00 278 SER A N 1
ATOM 2226 C CA . SER A 1 278 ? -14.703 0.234 -5.076 1.00 98.00 278 SER A CA 1
ATOM 2227 C C . SER A 1 278 ? -13.828 1.455 -4.819 1.00 98.00 278 SER A C 1
ATOM 2229 O O . SER A 1 278 ? -14.355 2.562 -4.689 1.00 98.00 278 SER A O 1
ATOM 2231 N N . ILE A 1 279 ? -12.518 1.247 -4.780 1.00 98.12 279 ILE A N 1
ATOM 2232 C CA . ILE A 1 279 ? -11.496 2.270 -4.579 1.00 98.12 279 ILE A CA 1
ATOM 2233 C C . ILE A 1 279 ? -10.364 2.105 -5.581 1.00 98.12 279 ILE A C 1
ATOM 2235 O O . ILE A 1 279 ? -10.117 1.006 -6.078 1.00 98.12 279 ILE A O 1
ATOM 2239 N N . ARG A 1 280 ? -9.639 3.193 -5.814 1.00 98.12 280 ARG A N 1
ATOM 2240 C CA . ARG A 1 280 ? -8.407 3.215 -6.593 1.00 98.12 280 ARG A CA 1
ATOM 2241 C C . ARG A 1 280 ? -7.241 3.613 -5.695 1.00 98.12 280 ARG A C 1
ATOM 2243 O O . ARG A 1 280 ? -7.355 4.575 -4.945 1.00 98.12 280 ARG A O 1
ATOM 2250 N N . ILE A 1 281 ? -6.127 2.891 -5.764 1.00 98.00 281 ILE A N 1
ATOM 2251 C CA . ILE A 1 281 ? -4.878 3.270 -5.096 1.00 98.00 281 ILE A CA 1
ATOM 2252 C C . ILE A 1 281 ? -3.832 3.573 -6.166 1.00 98.00 281 ILE A C 1
ATOM 2254 O O . ILE A 1 281 ? -3.558 2.726 -7.024 1.00 98.00 281 ILE A O 1
ATOM 2258 N N . VAL A 1 282 ? -3.263 4.775 -6.108 1.00 94.81 282 VAL A N 1
ATOM 2259 C CA . VAL A 1 282 ? -2.254 5.298 -7.048 1.00 94.81 282 VAL A CA 1
ATOM 2260 C C . VAL A 1 282 ? -0.929 5.560 -6.365 1.00 94.81 282 VAL A C 1
ATOM 2262 O O . VAL A 1 282 ? -0.915 5.739 -5.132 1.00 94.81 282 VAL A O 1
#

Mean predicted aligned error: 8.03 Å

Nearest PDB structures (foldseek):
  7vni-assembly2_A  TM=3.060E-01  e=9.324E+00  Drosophila melanogaster
  4zqd-assembly1_B  TM=2.597E-01  e=6.252E+00  Mus musculus
  4h6a-assembly2_E  TM=1.571E-01  e=4.975E+00  Physcomitrium patens
  2bi0-assembly1_A  TM=1.539E-01  e=8.318E+00  Mycobacterium tuberculosis H37Rv

Radius of gyration: 18.73 Å; Cα contacts (8 Å, |Δi|>4): 580; chains: 1; bounding box: 44×46×54 Å

Foldseek 3Di:
DQVLLADQDPDLQFSQVVCLVVVVVVCVVPPPWDDAFADTPVCLLQQLAKADPPFAAPVQFWDADPVAIDGDPNDPADRTFQSHPSSDSHGMDTQDQPDVQAPPQKDKDFQKAWPDKDWAAPDPVRSRHGTRDIKTKIFWFKDFQAAAPVLDWDKDFDPCLVVPPVVVRGPDSQGMFTAHNVRHTDWGWDWSHDDPCSPPDPPPRDCNSQKMFTWTMKMFGPDWDPDDDQTQDGAIKTKGFIWGDDPDPQETGTTIMIIHDRRDHCHCVVVPPGGTDIHMGD